Protein AF-A0A7C3S3Y9-F1 (afdb_monomer)

Sequence (209 aa):
MGWFSIEFVGDGRPSSAKLFFPAATGMKYFGMALQKYRSINGPAYDLLPVQPMEWAEIWRRTPKTVVDHLKPLIPGEELPFIMLRCSEQWILRKRQRKGVPAYLSTNGVLVSTNFGLIHATEEPFTKPETFNFGINACCIAFDGLKSAQLLEKSMYGKTLRFLRLKIARGDVAIDFDIPFDPSSQTDAENLVHFLARGGCLHDFSKHII

Structure (mmCIF, N/CA/C/O backbone):
data_AF-A0A7C3S3Y9-F1
#
_entry.id   AF-A0A7C3S3Y9-F1
#
loop_
_atom_site.group_PDB
_atom_site.id
_atom_site.type_symbol
_atom_site.label_atom_id
_atom_site.label_alt_id
_atom_site.label_comp_id
_atom_site.label_asym_id
_atom_site.label_entity_id
_atom_site.label_seq_id
_atom_site.pdbx_PDB_ins_code
_atom_site.Cartn_x
_atom_site.Cartn_y
_atom_site.Cartn_z
_atom_site.occupancy
_atom_site.B_iso_or_equiv
_atom_site.auth_seq_id
_atom_site.auth_comp_id
_atom_site.auth_asym_id
_atom_site.auth_atom_id
_atom_site.pdbx_PDB_model_num
ATOM 1 N N . MET A 1 1 ? 10.524 -16.986 15.863 1.00 58.75 1 MET A N 1
ATOM 2 C CA . MET A 1 1 ? 10.356 -17.689 14.572 1.00 58.75 1 MET A CA 1
ATOM 3 C C . MET A 1 1 ? 9.513 -16.779 13.694 1.00 58.75 1 MET A C 1
ATOM 5 O O . MET A 1 1 ? 8.557 -16.227 14.220 1.00 58.75 1 MET A O 1
ATOM 9 N N . GLY A 1 2 ? 9.918 -16.529 12.452 1.00 62.88 2 GLY A N 1
ATOM 10 C CA . GLY A 1 2 ? 9.169 -15.716 11.492 1.00 62.88 2 GLY A CA 1
ATOM 11 C C . GLY A 1 2 ? 8.616 -16.590 10.371 1.00 62.88 2 GLY A C 1
ATOM 12 O O . GLY A 1 2 ? 9.072 -17.720 10.180 1.00 62.88 2 GLY A O 1
ATOM 13 N N . TRP A 1 3 ? 7.630 -16.081 9.648 1.00 63.03 3 TRP A N 1
ATOM 14 C CA . TRP A 1 3 ? 7.127 -16.708 8.434 1.00 63.03 3 TRP A CA 1
ATOM 15 C C . TRP A 1 3 ? 6.789 -15.623 7.415 1.00 63.03 3 TRP A C 1
ATOM 17 O O . TRP A 1 3 ? 6.479 -14.496 7.790 1.00 63.03 3 TRP A O 1
ATOM 27 N N . PHE A 1 4 ? 6.878 -15.953 6.131 1.00 65.56 4 PHE A N 1
ATOM 28 C CA . PHE A 1 4 ? 6.373 -15.110 5.054 1.00 65.56 4 PHE A CA 1
ATOM 29 C C . PHE A 1 4 ? 5.588 -15.985 4.081 1.00 65.56 4 PHE A C 1
ATOM 31 O O . PHE A 1 4 ? 5.873 -17.176 3.926 1.00 65.56 4 PHE A O 1
ATOM 38 N N . SER A 1 5 ? 4.576 -15.398 3.452 1.00 66.00 5 SER A N 1
ATOM 39 C CA . SER A 1 5 ? 3.768 -16.038 2.418 1.00 66.00 5 SER A CA 1
ATOM 40 C C . SER A 1 5 ? 3.971 -15.275 1.121 1.00 66.00 5 SER A C 1
ATOM 42 O O . SER A 1 5 ? 3.770 -14.064 1.090 1.00 66.00 5 SER A O 1
ATOM 44 N N . ILE A 1 6 ? 4.389 -15.968 0.067 1.00 67.62 6 ILE A N 1
ATOM 45 C CA . ILE A 1 6 ? 4.401 -15.420 -1.288 1.00 67.62 6 ILE A CA 1
ATOM 46 C C . ILE A 1 6 ? 3.144 -15.926 -1.973 1.00 67.62 6 ILE A C 1
ATOM 48 O O . ILE A 1 6 ? 2.990 -17.132 -2.159 1.00 67.62 6 ILE A O 1
ATOM 52 N N . GLU A 1 7 ? 2.263 -15.010 -2.350 1.00 69.62 7 GLU A N 1
ATOM 53 C CA . GLU A 1 7 ? 1.091 -15.309 -3.168 1.00 69.62 7 GLU A CA 1
ATOM 54 C C . GLU A 1 7 ? 1.410 -15.007 -4.634 1.00 69.62 7 GLU A C 1
ATOM 56 O O . GLU A 1 7 ? 1.979 -13.966 -4.963 1.00 69.62 7 GLU A O 1
ATOM 61 N N . PHE A 1 8 ? 1.088 -15.942 -5.523 1.00 66.56 8 PHE A N 1
ATOM 62 C CA . PHE A 1 8 ? 1.345 -15.834 -6.957 1.00 66.56 8 PHE A CA 1
ATOM 63 C C . PHE A 1 8 ? 0.251 -16.548 -7.748 1.00 66.56 8 PHE A C 1
ATOM 65 O O . PHE A 1 8 ? -0.461 -17.395 -7.221 1.00 66.56 8 PHE A O 1
ATOM 72 N N . VAL A 1 9 ? 0.109 -16.217 -9.029 1.00 61.28 9 VAL A N 1
ATOM 73 C CA . VAL A 1 9 ? -0.792 -16.939 -9.936 1.00 61.28 9 VAL A CA 1
ATOM 74 C C . VAL A 1 9 ? 0.043 -17.937 -10.732 1.00 61.28 9 VAL A C 1
ATOM 76 O O . VAL A 1 9 ? 0.964 -17.527 -11.437 1.00 61.28 9 VAL A O 1
ATOM 79 N N . GLY A 1 10 ? -0.259 -19.228 -10.595 1.00 60.00 10 GLY A N 1
ATOM 80 C CA . GLY A 1 10 ? 0.328 -20.326 -11.370 1.00 60.00 10 GLY A CA 1
ATOM 81 C C . GLY A 1 10 ? -0.791 -21.144 -12.011 1.00 60.00 10 GLY A C 1
ATOM 82 O O . GLY A 1 10 ? -1.825 -21.348 -11.379 1.00 60.00 10 GLY A O 1
ATOM 83 N N . ASP A 1 11 ? -0.634 -21.541 -13.275 1.00 65.94 11 ASP A N 1
ATOM 84 C CA . ASP A 1 11 ? -1.642 -22.301 -14.038 1.00 65.94 11 ASP A CA 1
ATOM 85 C C . ASP A 1 11 ? -3.056 -21.680 -14.001 1.00 65.94 11 ASP A C 1
ATOM 87 O O . ASP A 1 11 ? -4.068 -22.368 -13.857 1.00 65.94 11 ASP A O 1
ATOM 91 N N . GLY A 1 12 ? -3.131 -20.344 -14.060 1.00 65.62 12 GLY A N 1
ATOM 92 C CA . GLY A 1 12 ? -4.396 -19.600 -14.019 1.00 65.62 12 GLY A CA 1
ATOM 93 C C . GLY A 1 12 ? -5.104 -19.605 -12.658 1.00 65.62 12 GLY A C 1
ATOM 94 O O . GLY A 1 12 ? -6.262 -19.201 -12.573 1.00 65.62 12 GLY A O 1
ATOM 95 N N . ARG A 1 13 ? -4.447 -20.051 -11.576 1.00 60.97 13 ARG A N 1
ATOM 96 C CA . ARG A 1 13 ? -5.031 -20.109 -10.226 1.00 60.97 13 ARG A CA 1
ATOM 97 C C . ARG A 1 13 ? -4.165 -19.389 -9.188 1.00 60.97 13 ARG A C 1
ATOM 99 O O . ARG A 1 13 ? -2.936 -19.490 -9.240 1.00 60.97 13 ARG A O 1
ATOM 106 N N . PRO A 1 14 ? -4.775 -18.696 -8.205 1.00 67.12 14 PRO A N 1
ATOM 107 C CA . PRO A 1 14 ? -4.048 -18.204 -7.042 1.00 67.12 14 PRO A CA 1
ATOM 108 C C . PRO A 1 14 ? -3.393 -19.370 -6.296 1.00 67.12 14 PRO A C 1
ATOM 110 O O . PRO A 1 14 ? -4.040 -20.366 -5.981 1.00 67.12 14 PRO A O 1
ATOM 113 N N . SER A 1 15 ? -2.109 -19.229 -6.012 1.00 70.00 15 SER A N 1
ATOM 114 C CA . SER A 1 15 ? -1.277 -20.167 -5.268 1.00 70.00 15 SER A CA 1
ATOM 115 C C . SER A 1 15 ? -0.497 -19.403 -4.203 1.00 70.00 15 SER A C 1
ATOM 117 O O . SER A 1 15 ? -0.255 -18.203 -4.330 1.00 70.00 15 SER A O 1
ATOM 119 N N . SER A 1 16 ? 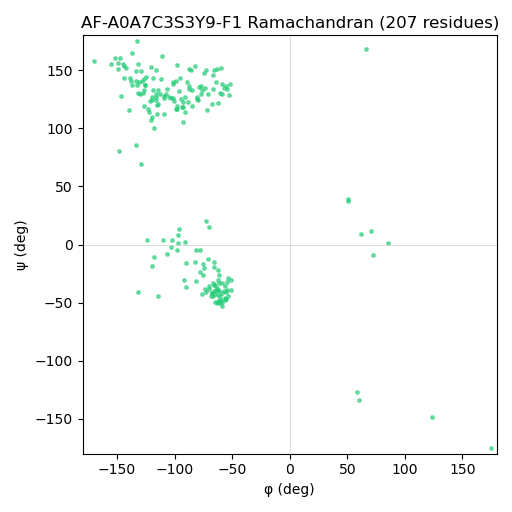-0.101 -20.089 -3.132 1.00 74.06 16 SER A N 1
ATOM 120 C CA . SER A 1 16 ? 0.737 -19.487 -2.095 1.00 74.06 16 SER A CA 1
ATOM 121 C C . SER A 1 16 ? 1.831 -20.445 -1.645 1.00 74.06 16 SER A C 1
ATOM 123 O O . SER A 1 16 ? 1.603 -21.646 -1.509 1.00 74.06 16 SER A O 1
ATOM 125 N N . ALA A 1 17 ? 3.022 -19.904 -1.404 1.00 70.31 17 ALA A N 1
ATOM 126 C CA . ALA A 1 17 ? 4.125 -20.608 -0.770 1.00 70.31 17 ALA A CA 1
ATOM 127 C C . ALA A 1 17 ? 4.426 -19.940 0.573 1.00 70.31 17 ALA A C 1
ATOM 129 O O . ALA A 1 17 ? 4.767 -18.758 0.623 1.00 70.31 17 ALA A O 1
ATOM 130 N N . LYS A 1 18 ? 4.303 -20.704 1.662 1.00 75.44 18 LYS A N 1
ATOM 131 C CA . LYS A 1 18 ? 4.626 -20.247 3.018 1.00 75.44 18 LYS A CA 1
ATOM 132 C C . LYS A 1 18 ? 5.982 -20.790 3.434 1.00 75.44 18 LYS A C 1
ATOM 134 O O . LYS A 1 18 ? 6.203 -21.998 3.397 1.00 75.44 18 LYS A O 1
ATOM 139 N N . LEU A 1 19 ? 6.873 -19.900 3.851 1.00 67.88 19 LEU A N 1
ATOM 140 C CA . LEU A 1 19 ? 8.224 -20.236 4.285 1.00 67.88 19 LEU A CA 1
ATOM 141 C C . LEU A 1 19 ? 8.418 -19.798 5.737 1.00 67.88 19 LEU A C 1
ATOM 143 O O . LEU A 1 19 ? 8.176 -18.644 6.084 1.00 67.88 19 LEU A O 1
ATOM 147 N N . PHE A 1 20 ? 8.856 -20.733 6.582 1.00 75.25 20 PHE A N 1
ATOM 148 C CA . PHE A 1 20 ? 9.179 -20.503 7.993 1.00 75.25 20 PHE A CA 1
ATOM 149 C C . PHE A 1 20 ? 10.689 -20.337 8.164 1.00 75.25 20 PHE A C 1
ATOM 151 O O . PHE A 1 20 ? 11.469 -21.053 7.538 1.00 75.25 20 PHE A O 1
ATOM 158 N N . PHE A 1 21 ? 11.117 -19.412 9.023 1.00 67.94 21 PHE A N 1
ATOM 159 C CA . PHE A 1 21 ? 12.535 -19.092 9.193 1.00 67.94 21 PHE A CA 1
ATOM 160 C C . PHE A 1 21 ? 12.885 -18.566 10.596 1.00 67.94 21 PHE A C 1
ATOM 162 O O . PHE A 1 21 ? 12.028 -18.054 11.330 1.00 67.94 21 PHE A O 1
ATOM 169 N N . PRO A 1 22 ? 14.170 -18.622 10.995 1.00 72.75 22 PRO A N 1
ATOM 170 C CA . PRO A 1 22 ? 14.673 -17.854 12.131 1.00 72.75 22 PRO A CA 1
ATOM 171 C C . PRO A 1 22 ? 14.526 -16.351 11.852 1.00 72.75 22 PRO A C 1
ATOM 173 O O . PRO A 1 22 ? 15.060 -15.847 10.866 1.00 72.75 22 PRO A O 1
ATOM 176 N N . ALA A 1 23 ? 13.794 -15.633 12.711 1.00 65.38 23 ALA A N 1
ATOM 177 C CA . ALA A 1 23 ? 13.266 -14.289 12.427 1.00 65.38 23 ALA A CA 1
ATOM 178 C C . ALA A 1 23 ? 14.315 -13.281 11.910 1.00 65.38 23 ALA A C 1
ATOM 180 O O . ALA A 1 23 ? 14.027 -12.524 10.988 1.00 65.38 23 ALA A O 1
ATOM 181 N N . ALA A 1 24 ? 15.540 -13.315 12.447 1.00 65.19 24 ALA A N 1
ATOM 182 C CA . ALA A 1 24 ? 16.610 -12.391 12.072 1.00 65.19 24 ALA A CA 1
ATOM 183 C C . ALA A 1 24 ? 17.172 -12.622 10.655 1.00 65.19 24 ALA A C 1
ATOM 185 O O . ALA A 1 24 ? 17.529 -11.666 9.972 1.00 65.19 24 ALA A O 1
ATOM 186 N N . THR A 1 25 ? 17.264 -13.872 10.190 1.00 67.38 25 THR A N 1
ATOM 187 C CA . THR A 1 25 ? 17.874 -14.187 8.887 1.00 67.38 25 THR A CA 1
ATOM 188 C C . THR A 1 25 ? 16.861 -14.180 7.754 1.00 67.38 25 THR A C 1
ATOM 190 O O . THR A 1 25 ? 17.186 -13.732 6.655 1.00 67.38 25 THR A O 1
ATOM 193 N N . GLY A 1 26 ? 15.627 -14.629 7.986 1.00 69.38 26 GLY A N 1
ATOM 194 C CA . GLY A 1 26 ? 14.673 -14.740 6.883 1.00 69.38 26 GLY A CA 1
ATOM 195 C C . GLY A 1 26 ? 14.093 -13.413 6.405 1.00 69.38 26 GLY A C 1
ATOM 196 O O . GLY A 1 26 ? 13.826 -13.308 5.214 1.00 69.38 26 GLY A O 1
ATOM 197 N N . MET A 1 27 ? 14.018 -12.368 7.242 1.00 70.94 27 MET A N 1
ATOM 198 C CA . MET A 1 27 ? 13.654 -11.025 6.756 1.00 70.94 27 MET A CA 1
ATOM 199 C C . MET A 1 27 ? 14.683 -10.469 5.768 1.00 70.94 27 MET A C 1
ATOM 201 O O . MET A 1 27 ? 14.312 -9.859 4.769 1.00 70.94 27 MET A O 1
ATOM 205 N N . LYS A 1 28 ? 15.977 -10.736 5.996 1.00 76.38 28 LYS A N 1
ATOM 206 C CA . LYS A 1 28 ? 17.044 -10.353 5.064 1.00 76.38 28 LYS A CA 1
ATOM 207 C C . LYS A 1 28 ? 16.888 -11.067 3.720 1.00 76.38 28 LYS A C 1
ATOM 209 O O . LYS A 1 28 ? 16.900 -10.413 2.683 1.00 76.38 28 LYS A O 1
ATOM 214 N N . TYR A 1 29 ? 16.727 -12.392 3.728 1.00 75.06 29 TYR A N 1
ATOM 215 C CA . TYR A 1 29 ? 16.569 -13.164 2.489 1.00 75.06 29 TYR A CA 1
ATOM 216 C C . TYR A 1 29 ? 15.268 -12.839 1.754 1.00 75.06 29 TYR A C 1
ATOM 218 O O . TYR A 1 29 ? 15.262 -12.791 0.528 1.00 75.06 29 TYR A O 1
ATOM 226 N N . PHE A 1 30 ? 14.191 -12.564 2.490 1.00 75.81 30 PHE A N 1
ATOM 227 C CA . PHE A 1 30 ? 12.938 -12.088 1.920 1.00 75.81 30 PHE A CA 1
ATOM 228 C C . PHE A 1 30 ? 13.117 -10.737 1.223 1.00 75.81 30 PHE A C 1
ATOM 230 O O . PHE A 1 30 ? 12.749 -10.606 0.059 1.00 75.81 30 PHE A O 1
ATOM 237 N N . GLY A 1 31 ? 13.755 -9.771 1.895 1.00 79.56 31 GLY A N 1
ATOM 238 C CA . GLY A 1 31 ? 14.097 -8.480 1.296 1.00 79.56 31 GLY A CA 1
ATOM 239 C C . GLY A 1 31 ? 14.913 -8.647 0.017 1.00 79.56 31 GLY A C 1
ATOM 240 O O . GLY A 1 31 ? 14.535 -8.112 -1.018 1.00 79.56 31 GLY A O 1
ATOM 241 N N . MET A 1 32 ? 15.949 -9.493 0.037 1.00 80.75 32 MET A N 1
ATOM 242 C CA . MET A 1 32 ? 16.751 -9.802 -1.154 1.00 80.75 32 MET A CA 1
ATOM 243 C C . MET A 1 32 ? 15.923 -10.426 -2.289 1.00 80.75 32 MET A C 1
ATOM 245 O O . MET A 1 32 ? 16.082 -10.041 -3.446 1.00 80.75 32 MET A O 1
ATOM 249 N N . ALA A 1 33 ? 15.044 -11.385 -1.984 1.00 77.81 33 ALA A N 1
ATOM 250 C CA . ALA A 1 33 ? 14.195 -12.034 -2.981 1.00 77.81 33 ALA A CA 1
ATOM 251 C C . ALA A 1 33 ? 13.204 -11.043 -3.607 1.00 77.81 33 ALA A C 1
ATOM 253 O O . ALA A 1 33 ? 13.038 -11.022 -4.826 1.00 77.81 33 ALA A O 1
ATOM 254 N N . LEU A 1 34 ? 12.594 -10.183 -2.791 1.00 78.31 34 LEU A N 1
ATOM 255 C CA . LEU A 1 34 ? 11.672 -9.159 -3.261 1.00 78.31 34 LEU A CA 1
ATOM 256 C C . LEU A 1 34 ? 12.393 -8.075 -4.069 1.00 78.31 34 LEU A C 1
ATOM 258 O O . LEU A 1 34 ? 11.937 -7.739 -5.155 1.00 78.31 34 LEU A O 1
ATOM 262 N N . GLN A 1 35 ? 13.549 -7.590 -3.611 1.00 82.31 35 GLN A N 1
ATOM 263 C CA . GLN A 1 35 ? 14.403 -6.673 -4.374 1.00 82.31 35 GLN A CA 1
ATOM 264 C C . GLN A 1 35 ? 14.808 -7.278 -5.724 1.00 82.31 35 GLN A C 1
ATOM 266 O O . GLN A 1 35 ? 14.806 -6.595 -6.750 1.00 82.31 35 GLN A O 1
ATOM 271 N N . LYS A 1 36 ? 15.118 -8.581 -5.758 1.00 80.81 36 LYS A N 1
ATOM 272 C CA . LYS A 1 36 ? 15.424 -9.289 -7.004 1.00 80.81 36 LYS A CA 1
ATOM 273 C C . LYS A 1 36 ? 14.200 -9.388 -7.914 1.00 80.81 36 LYS A C 1
ATOM 275 O O . LYS A 1 36 ? 14.317 -9.110 -9.101 1.00 80.81 36 LYS A O 1
ATOM 280 N N . TYR A 1 37 ? 13.030 -9.726 -7.374 1.00 78.06 37 TYR A N 1
ATOM 281 C CA . TYR A 1 37 ? 11.779 -9.739 -8.133 1.00 78.06 37 TYR A CA 1
ATOM 282 C C . TYR A 1 37 ? 11.474 -8.357 -8.723 1.00 78.06 37 TYR A C 1
ATOM 284 O O . TYR A 1 37 ? 11.227 -8.238 -9.920 1.00 78.06 37 TYR A O 1
ATOM 292 N N . ARG A 1 38 ? 11.547 -7.302 -7.908 1.00 78.12 38 ARG A N 1
ATOM 293 C CA . ARG A 1 38 ? 11.290 -5.922 -8.337 1.00 78.12 38 ARG A CA 1
ATOM 294 C C . ARG A 1 38 ? 12.287 -5.466 -9.400 1.00 78.12 38 ARG A C 1
ATOM 296 O O . ARG A 1 38 ? 11.865 -4.924 -10.409 1.00 78.12 38 ARG A O 1
ATOM 303 N N . SER A 1 39 ? 13.578 -5.763 -9.239 1.00 78.19 39 SER A N 1
ATOM 304 C CA . SER A 1 39 ? 14.589 -5.406 -10.247 1.00 78.19 39 SER A CA 1
ATOM 305 C C . SER A 1 39 ? 14.424 -6.151 -11.575 1.00 78.19 39 SER A C 1
ATOM 307 O O . SER A 1 39 ? 14.675 -5.558 -12.616 1.00 78.19 39 SER A O 1
ATOM 309 N N . ILE A 1 40 ? 13.953 -7.407 -11.570 1.00 76.94 40 ILE A N 1
ATOM 310 C CA . ILE A 1 40 ? 13.641 -8.153 -12.806 1.00 76.94 40 ILE A CA 1
ATOM 311 C C . ILE A 1 40 ? 12.443 -7.548 -13.540 1.00 76.94 40 ILE A C 1
ATOM 313 O O . ILE A 1 40 ? 12.467 -7.452 -14.762 1.00 76.94 40 ILE A O 1
ATOM 317 N N . ASN A 1 41 ? 11.403 -7.148 -12.806 1.00 70.19 41 ASN A N 1
ATOM 318 C CA . ASN A 1 41 ? 10.229 -6.507 -13.404 1.00 70.19 41 ASN A CA 1
ATOM 319 C C . ASN A 1 41 ? 10.479 -5.024 -13.745 1.00 70.19 41 ASN A C 1
ATOM 321 O O . ASN A 1 41 ? 9.636 -4.408 -14.387 1.00 70.19 41 ASN A O 1
ATOM 325 N N . GLY A 1 42 ? 11.661 -4.509 -13.375 1.00 62.12 42 GLY A N 1
ATOM 326 C CA . GLY A 1 42 ? 12.243 -3.248 -13.817 1.00 62.12 42 GLY A CA 1
ATOM 327 C C . GLY A 1 42 ? 11.488 -1.993 -13.373 1.00 62.12 42 GLY A C 1
ATOM 328 O O . GLY A 1 42 ? 10.354 -2.060 -12.892 1.00 62.12 42 GLY A O 1
ATOM 329 N N . PRO A 1 43 ? 12.105 -0.812 -13.536 1.00 66.44 43 PRO A N 1
ATOM 330 C CA . PRO A 1 43 ? 11.342 0.419 -13.562 1.00 66.44 43 PRO A CA 1
ATOM 331 C C . PRO A 1 43 ? 10.478 0.413 -14.830 1.00 66.44 43 PRO A C 1
ATOM 333 O O . PRO A 1 43 ? 10.994 0.307 -15.940 1.00 66.44 43 PRO A O 1
ATOM 336 N N . ALA A 1 44 ? 9.156 0.495 -14.678 1.00 60.25 44 ALA A N 1
ATOM 337 C CA . ALA A 1 44 ? 8.256 0.524 -15.835 1.00 60.25 44 ALA A CA 1
ATOM 338 C C . ALA A 1 44 ? 8.139 1.932 -16.445 1.00 60.25 44 ALA A C 1
ATOM 340 O O . ALA A 1 44 ? 7.643 2.083 -17.559 1.00 60.25 44 ALA A O 1
ATOM 341 N N . TYR A 1 45 ? 8.582 2.963 -15.715 1.00 58.97 45 TYR A N 1
ATOM 342 C CA . TYR A 1 45 ? 8.411 4.358 -16.104 1.00 58.97 45 TYR A CA 1
ATOM 343 C C . TYR A 1 45 ? 9.593 5.214 -15.660 1.00 58.97 45 TYR A C 1
ATOM 345 O O . TYR A 1 45 ? 9.907 5.273 -14.472 1.00 58.97 45 TYR A O 1
ATOM 353 N N . ASP A 1 46 ? 10.167 5.955 -16.606 1.00 53.19 46 ASP A N 1
ATOM 354 C CA . ASP A 1 46 ? 11.174 6.977 -16.308 1.00 53.19 46 ASP A CA 1
ATOM 355 C C . ASP A 1 46 ? 10.563 8.240 -15.686 1.00 53.19 46 ASP A C 1
ATOM 357 O O . ASP A 1 46 ? 11.268 9.034 -15.070 1.00 53.19 46 ASP A O 1
ATOM 361 N N . LEU A 1 47 ? 9.258 8.475 -15.851 1.00 54.44 47 LEU A N 1
ATOM 362 C CA . LEU A 1 47 ? 8.665 9.784 -15.582 1.00 54.44 47 LEU A CA 1
ATOM 363 C C . LEU A 1 47 ? 7.223 9.648 -15.087 1.00 54.44 47 LEU A C 1
ATOM 365 O O . LEU A 1 47 ? 6.256 9.866 -15.819 1.00 54.44 47 LEU A O 1
ATOM 369 N N . LEU A 1 48 ? 7.069 9.337 -13.800 1.00 62.56 48 LEU A N 1
ATOM 370 C CA . LEU A 1 48 ? 5.912 9.856 -13.072 1.00 62.56 48 LEU A CA 1
ATOM 371 C C . LEU A 1 48 ? 5.924 11.393 -13.249 1.00 62.56 48 LEU A C 1
ATOM 373 O O . LEU A 1 48 ? 6.986 11.999 -13.117 1.00 62.56 48 LEU A O 1
ATOM 377 N N . PRO A 1 49 ? 4.797 12.056 -13.573 1.00 64.94 49 PRO A N 1
ATOM 378 C CA . PRO A 1 49 ? 4.748 13.493 -13.887 1.00 64.94 49 PRO A CA 1
ATOM 379 C C . PRO A 1 49 ? 4.930 14.388 -12.646 1.00 64.94 49 PRO A C 1
ATOM 381 O O . PRO A 1 49 ? 4.521 15.546 -12.631 1.00 64.94 49 PRO A O 1
ATOM 384 N N . VAL A 1 50 ? 5.508 13.832 -11.586 1.00 72.19 50 VAL A N 1
ATOM 385 C CA . VAL A 1 50 ? 5.741 14.440 -10.284 1.00 72.19 50 VAL A CA 1
ATOM 386 C C . VAL A 1 50 ? 7.234 14.310 -10.010 1.00 72.19 50 VAL A C 1
ATOM 388 O O . VAL A 1 50 ? 7.850 13.319 -10.395 1.00 72.19 50 VAL A O 1
ATOM 391 N N . GLN A 1 51 ? 7.837 15.308 -9.370 1.00 83.44 51 GLN A N 1
ATOM 392 C CA . GLN A 1 51 ? 9.228 15.167 -8.953 1.00 83.44 51 GLN A CA 1
ATOM 393 C C . GLN A 1 51 ? 9.353 14.038 -7.920 1.00 83.44 51 GLN A C 1
ATOM 395 O O . GLN A 1 51 ? 8.481 13.926 -7.051 1.00 83.44 51 GLN A O 1
ATOM 400 N N . PRO A 1 52 ? 10.413 13.214 -7.994 1.00 88.19 52 PRO A N 1
ATOM 401 C CA . PRO A 1 52 ? 10.697 12.239 -6.958 1.00 88.19 52 PRO A CA 1
ATOM 402 C C . PRO A 1 52 ? 10.724 12.893 -5.576 1.00 88.19 52 PRO A C 1
ATOM 404 O O . PRO A 1 52 ? 11.273 13.979 -5.384 1.00 88.19 52 PRO A O 1
ATOM 407 N N . MET A 1 53 ? 10.131 12.210 -4.609 1.00 90.81 53 MET A N 1
ATOM 408 C CA . MET A 1 53 ? 10.276 12.514 -3.198 1.00 90.81 53 MET A CA 1
ATOM 409 C C . MET A 1 53 ? 11.574 11.900 -2.674 1.00 90.81 53 MET A C 1
ATOM 411 O O . MET A 1 53 ? 12.035 10.860 -3.139 1.00 90.81 53 MET A O 1
ATOM 415 N N . GLU A 1 54 ? 12.124 12.491 -1.622 1.00 92.00 54 GLU A N 1
ATOM 416 C CA . GLU A 1 54 ? 13.198 11.855 -0.868 1.00 92.00 54 GLU A CA 1
ATOM 417 C C . GLU A 1 54 ? 12.627 10.752 0.029 1.00 92.00 54 GLU A C 1
ATOM 419 O O . GLU A 1 54 ? 11.684 10.981 0.794 1.00 92.00 54 GLU A O 1
ATOM 424 N N . TRP A 1 55 ? 13.242 9.566 0.028 1.00 92.94 55 TRP A N 1
ATOM 425 C CA . TRP A 1 55 ? 12.850 8.478 0.936 1.00 92.94 55 TRP A CA 1
ATOM 426 C C . TRP A 1 55 ? 12.861 8.907 2.406 1.00 92.94 55 TRP A C 1
ATOM 428 O O . TRP A 1 55 ? 12.025 8.454 3.184 1.00 92.94 55 TRP A O 1
ATOM 438 N N . ALA A 1 56 ? 13.763 9.815 2.792 1.00 92.62 56 ALA A N 1
ATOM 439 C CA . ALA A 1 56 ? 13.806 10.378 4.141 1.00 92.62 56 ALA A CA 1
ATOM 440 C C . ALA A 1 56 ? 12.472 11.028 4.555 1.00 92.62 56 ALA A C 1
ATOM 442 O O . ALA A 1 56 ? 12.059 10.900 5.710 1.00 92.62 56 ALA A O 1
ATOM 443 N N . GLU A 1 57 ? 11.770 11.668 3.618 1.00 92.31 57 GLU A N 1
ATOM 444 C CA . GLU A 1 57 ? 10.471 12.286 3.878 1.00 92.31 57 GLU A CA 1
ATOM 445 C C . GLU A 1 57 ? 9.364 11.238 4.038 1.00 92.31 57 GLU A C 1
ATOM 447 O O . GLU A 1 57 ? 8.526 11.357 4.936 1.00 92.31 57 GLU A O 1
ATOM 452 N N . ILE A 1 58 ? 9.405 10.169 3.236 1.00 92.69 58 ILE A N 1
ATOM 453 C CA . ILE A 1 58 ? 8.512 9.014 3.395 1.00 92.69 58 ILE A CA 1
ATOM 454 C C . ILE A 1 58 ? 8.711 8.390 4.781 1.00 92.69 58 ILE A C 1
ATOM 456 O O . ILE A 1 58 ? 7.744 8.178 5.514 1.00 92.69 58 ILE A O 1
ATOM 460 N N . TRP A 1 59 ? 9.963 8.166 5.191 1.00 93.62 59 TRP A N 1
ATOM 461 C CA . TRP A 1 59 ? 10.311 7.598 6.497 1.00 93.62 59 TRP A CA 1
ATOM 462 C C . TRP A 1 59 ? 9.854 8.450 7.664 1.00 93.62 59 TRP A C 1
ATOM 464 O O . TRP A 1 59 ? 9.325 7.913 8.632 1.00 93.62 59 TRP A O 1
ATOM 474 N N . ARG A 1 60 ? 9.973 9.773 7.560 1.00 92.75 60 ARG A N 1
ATOM 475 C CA . ARG A 1 60 ? 9.504 10.694 8.599 1.00 92.75 60 ARG A CA 1
ATOM 476 C C . ARG A 1 60 ? 7.991 10.612 8.823 1.00 92.75 60 ARG A C 1
ATOM 478 O O . ARG A 1 60 ? 7.523 10.856 9.932 1.00 92.75 60 ARG A O 1
ATOM 485 N N . ARG A 1 61 ? 7.228 10.293 7.775 1.00 90.25 61 ARG A N 1
ATOM 486 C CA . ARG A 1 61 ? 5.757 10.227 7.798 1.00 90.25 61 ARG A CA 1
ATOM 487 C C . ARG A 1 61 ? 5.201 8.815 7.989 1.00 90.25 61 ARG A C 1
ATOM 489 O O . ARG A 1 61 ? 3.986 8.666 8.112 1.00 90.25 61 ARG A O 1
ATOM 496 N N . THR A 1 62 ? 6.064 7.804 8.011 1.00 90.38 62 THR A N 1
ATOM 497 C CA . THR A 1 62 ? 5.697 6.391 8.143 1.00 90.38 62 THR A CA 1
ATOM 498 C C . THR A 1 62 ? 5.942 5.925 9.583 1.00 90.38 62 THR A C 1
ATOM 500 O O . THR A 1 62 ? 6.971 6.279 10.164 1.00 90.38 62 THR A O 1
ATOM 503 N N . PRO A 1 63 ? 5.046 5.127 10.192 1.00 86.88 63 PRO A N 1
ATOM 504 C CA . PRO A 1 63 ? 5.284 4.556 11.517 1.00 86.88 63 PRO A CA 1
ATOM 505 C C . PRO A 1 63 ? 6.601 3.775 11.561 1.00 86.88 63 PRO A C 1
ATOM 507 O O . PRO A 1 63 ? 6.894 3.007 10.647 1.00 86.88 63 PRO A O 1
ATOM 510 N N . LYS A 1 64 ? 7.399 3.943 12.623 1.00 86.69 64 LYS A N 1
ATOM 511 C CA . LYS A 1 64 ? 8.743 3.340 12.721 1.00 86.69 64 LYS A CA 1
ATOM 512 C C . LYS A 1 64 ? 8.730 1.817 12.531 1.00 86.69 64 LYS A C 1
ATOM 514 O O . LYS A 1 64 ? 9.569 1.281 11.817 1.00 86.69 64 LYS A O 1
ATOM 519 N N . THR A 1 65 ? 7.738 1.152 13.115 1.00 82.31 65 THR A N 1
ATOM 520 C CA . THR A 1 65 ? 7.453 -0.283 12.956 1.00 82.31 65 THR A CA 1
ATOM 521 C C . THR A 1 65 ? 7.321 -0.685 11.487 1.00 82.31 65 THR A C 1
ATOM 523 O O . THR A 1 65 ? 7.910 -1.675 11.062 1.00 82.31 65 THR A O 1
ATOM 526 N N . VAL A 1 66 ? 6.611 0.115 10.691 1.00 86.69 66 VAL A N 1
ATOM 527 C CA . VAL A 1 66 ? 6.439 -0.085 9.247 1.00 86.69 66 VAL A CA 1
ATOM 528 C C . VAL A 1 66 ? 7.731 0.240 8.483 1.00 86.69 66 VAL A C 1
ATOM 530 O O . VAL A 1 66 ? 8.112 -0.518 7.592 1.00 86.69 66 VAL A O 1
ATOM 533 N N . VAL A 1 67 ? 8.450 1.311 8.848 1.00 89.06 67 VAL A N 1
ATOM 534 C CA . VAL A 1 67 ? 9.734 1.693 8.219 1.00 89.06 67 VAL A CA 1
ATOM 535 C C . VAL A 1 67 ? 10.755 0.562 8.294 1.00 89.06 67 VAL A C 1
ATOM 537 O O . VAL A 1 67 ? 11.363 0.221 7.278 1.00 89.06 67 VAL A O 1
ATOM 540 N N . ASP A 1 68 ? 10.924 -0.036 9.474 1.00 84.38 68 ASP A N 1
ATOM 541 C CA . ASP A 1 68 ? 11.917 -1.090 9.706 1.00 84.38 68 ASP A CA 1
ATOM 542 C C . ASP A 1 68 ? 11.667 -2.328 8.821 1.00 84.38 68 ASP A C 1
ATOM 544 O O . ASP A 1 68 ? 12.611 -3.029 8.450 1.00 84.38 68 ASP A O 1
ATOM 548 N N . HIS A 1 69 ? 10.413 -2.557 8.416 1.00 79.19 69 HIS A N 1
ATOM 549 C CA . HIS A 1 69 ? 10.019 -3.648 7.522 1.00 79.19 69 HIS A CA 1
ATOM 550 C C . HIS A 1 69 ? 10.024 -3.260 6.043 1.00 79.19 69 HIS A C 1
ATOM 552 O O . HIS A 1 69 ? 10.286 -4.121 5.210 1.00 79.19 69 HIS A O 1
ATOM 558 N N . LEU A 1 70 ? 9.752 -1.996 5.705 1.00 83.12 70 LEU A N 1
ATOM 559 C CA . LEU A 1 70 ? 9.759 -1.499 4.327 1.00 83.12 70 LEU A CA 1
ATOM 560 C C . LEU A 1 70 ? 11.167 -1.291 3.778 1.00 83.12 70 LEU A C 1
ATOM 562 O O . LEU A 1 70 ? 11.446 -1.633 2.632 1.00 83.12 70 LEU A O 1
ATOM 566 N N . LYS A 1 71 ? 12.065 -0.722 4.586 1.00 87.19 71 LYS A N 1
ATOM 567 C CA . LYS A 1 71 ? 13.408 -0.325 4.148 1.00 87.19 71 LYS A CA 1
ATOM 568 C C . LYS A 1 71 ? 14.211 -1.468 3.496 1.00 87.19 71 LYS A C 1
ATOM 570 O O . LYS A 1 71 ? 14.858 -1.208 2.486 1.00 87.19 71 LYS A O 1
ATOM 575 N N . PRO A 1 72 ? 14.157 -2.726 3.984 1.00 82.69 72 PRO A N 1
ATOM 576 C CA . PRO A 1 72 ? 14.838 -3.857 3.344 1.00 82.69 72 PRO A CA 1
ATOM 577 C C . PRO A 1 72 ? 14.231 -4.313 2.008 1.00 82.69 72 PRO A C 1
ATOM 579 O O . PRO A 1 72 ? 14.841 -5.130 1.325 1.00 82.69 72 PRO A O 1
ATOM 582 N N . LEU A 1 73 ? 13.025 -3.857 1.655 1.00 80.50 73 LEU A N 1
ATOM 583 C CA . LEU A 1 73 ? 12.288 -4.293 0.460 1.00 80.50 73 LEU A CA 1
ATOM 584 C C . LEU A 1 73 ? 12.599 -3.438 -0.775 1.00 80.50 73 LEU A C 1
ATOM 586 O O . LEU A 1 73 ? 12.290 -3.837 -1.896 1.00 80.50 73 LEU A O 1
ATOM 590 N N . ILE A 1 74 ? 13.200 -2.268 -0.560 1.00 85.19 74 ILE A N 1
ATOM 591 C CA . ILE A 1 74 ? 13.403 -1.237 -1.576 1.00 85.19 74 ILE A CA 1
ATOM 592 C C . ILE A 1 74 ? 14.780 -1.435 -2.231 1.00 85.19 74 ILE A C 1
ATOM 594 O O . ILE A 1 74 ? 15.787 -1.466 -1.517 1.00 85.19 74 ILE A O 1
ATOM 598 N N . PRO A 1 75 ? 14.861 -1.611 -3.561 1.00 80.75 75 PRO A N 1
ATOM 599 C CA . PRO A 1 75 ? 16.104 -1.555 -4.323 1.00 80.75 75 PRO A CA 1
ATOM 600 C C . PRO A 1 75 ? 16.743 -0.160 -4.253 1.00 80.75 75 PRO A C 1
ATOM 602 O O . PRO A 1 75 ? 16.047 0.844 -4.153 1.00 80.75 75 PRO A O 1
ATOM 605 N N . GLY A 1 76 ? 18.071 -0.079 -4.363 1.00 80.31 76 GLY A N 1
ATOM 606 C CA . GLY A 1 76 ? 18.800 1.194 -4.227 1.00 80.31 76 GLY A CA 1
ATOM 607 C C . GLY A 1 76 ? 18.453 2.269 -5.268 1.00 80.31 76 GLY A C 1
ATOM 608 O O . GLY A 1 76 ? 18.652 3.447 -4.999 1.00 80.31 76 GLY A O 1
ATOM 609 N N . GLU A 1 77 ? 17.918 1.875 -6.424 1.00 83.75 77 GLU A N 1
ATOM 610 C CA . GLU A 1 77 ? 17.553 2.765 -7.540 1.00 83.75 77 GLU A CA 1
ATOM 611 C C . GLU A 1 77 ? 16.059 3.141 -7.550 1.00 83.75 77 GLU A C 1
ATOM 613 O O . GLU A 1 77 ? 15.580 3.828 -8.454 1.00 83.75 77 GLU A O 1
ATOM 618 N N . GLU A 1 78 ? 15.287 2.661 -6.572 1.00 87.69 78 GLU A N 1
ATOM 619 C CA . GLU A 1 78 ? 13.853 2.919 -6.505 1.00 87.69 78 GLU A CA 1
ATOM 620 C C . GLU A 1 78 ? 13.581 4.320 -5.940 1.00 87.69 78 GLU A C 1
ATOM 622 O O . GLU A 1 78 ? 14.020 4.667 -4.843 1.00 87.69 78 GLU A O 1
ATOM 627 N N . LEU A 1 79 ? 12.834 5.123 -6.695 1.00 90.12 79 LEU A N 1
ATOM 628 C CA . LEU A 1 79 ? 12.484 6.507 -6.399 1.00 90.12 79 LEU A CA 1
ATOM 629 C C . LEU A 1 79 ? 10.993 6.599 -6.046 1.00 90.12 79 LEU A C 1
ATOM 631 O O . LEU A 1 79 ? 10.164 6.131 -6.832 1.00 90.12 79 LEU A O 1
ATOM 635 N N . PRO A 1 80 ? 10.617 7.182 -4.894 1.00 92.38 80 PRO A N 1
ATOM 636 C CA . PRO A 1 80 ? 9.224 7.382 -4.522 1.00 92.38 80 PRO A CA 1
ATOM 637 C C . PRO A 1 80 ? 8.688 8.683 -5.124 1.00 92.38 80 PRO A C 1
ATOM 639 O O . PRO A 1 80 ? 9.427 9.643 -5.294 1.00 92.38 80 PRO A O 1
ATOM 642 N N . PHE A 1 81 ? 7.392 8.742 -5.422 1.00 91.25 81 PHE A N 1
ATOM 643 C CA . PHE A 1 81 ? 6.771 9.905 -6.074 1.00 91.25 81 PHE A CA 1
ATOM 644 C C . PHE A 1 81 ? 5.493 10.371 -5.390 1.00 91.25 81 PHE A C 1
ATOM 646 O O . PHE A 1 81 ? 5.252 11.568 -5.283 1.00 91.25 81 PHE A O 1
ATOM 653 N N . ILE A 1 82 ? 4.654 9.430 -4.955 1.00 92.88 82 ILE A N 1
ATOM 654 C CA . ILE A 1 82 ? 3.373 9.727 -4.309 1.00 92.88 82 ILE A CA 1
ATOM 655 C C . ILE A 1 82 ? 3.257 8.867 -3.059 1.00 92.88 82 ILE A C 1
ATOM 657 O O . ILE A 1 82 ? 3.564 7.675 -3.098 1.00 92.88 82 ILE A O 1
ATOM 661 N N . MET A 1 83 ? 2.784 9.462 -1.966 1.00 94.31 83 MET A N 1
ATOM 662 C CA . MET A 1 83 ? 2.565 8.785 -0.694 1.00 94.31 83 MET A CA 1
ATOM 663 C C . MET A 1 83 ? 1.133 9.006 -0.215 1.00 94.31 83 MET A C 1
ATOM 665 O O . MET A 1 83 ? 0.742 10.131 0.083 1.00 94.31 83 MET A O 1
ATOM 669 N N . LEU A 1 84 ? 0.372 7.925 -0.058 1.00 95.62 84 LEU A N 1
ATOM 670 C CA . LEU A 1 84 ? -0.896 7.961 0.663 1.00 95.62 84 LEU A CA 1
ATOM 671 C C . LEU A 1 84 ? -0.666 7.421 2.063 1.00 95.62 84 LEU A C 1
ATOM 673 O O . LEU A 1 84 ? -0.188 6.299 2.232 1.00 95.62 84 LEU A O 1
ATOM 677 N N . ARG A 1 85 ? -1.004 8.215 3.072 1.00 94.19 85 ARG A N 1
ATOM 678 C CA . ARG A 1 85 ? -0.955 7.769 4.460 1.00 94.19 85 ARG A CA 1
ATOM 679 C C . ARG A 1 85 ? -2.332 7.280 4.880 1.00 94.19 85 ARG A C 1
ATOM 681 O O . ARG A 1 85 ? -3.337 7.880 4.513 1.00 94.19 85 ARG A O 1
ATOM 688 N N . CYS A 1 86 ? -2.364 6.232 5.687 1.00 91.75 86 CYS A N 1
ATOM 689 C CA . CYS A 1 86 ? -3.541 5.812 6.423 1.00 91.75 86 CYS A CA 1
ATOM 690 C C . CYS A 1 86 ? -3.210 5.808 7.907 1.00 91.75 86 CYS A C 1
ATOM 692 O O . CYS A 1 86 ? -2.266 5.146 8.331 1.00 91.75 86 CYS A O 1
ATOM 694 N N . SER A 1 87 ? -3.977 6.543 8.700 1.00 90.69 87 SER A N 1
ATOM 695 C CA . SER A 1 87 ? -3.866 6.492 10.149 1.00 90.69 87 SER A CA 1
ATOM 696 C C . SER A 1 87 ? -4.751 5.383 10.709 1.00 90.69 87 SER A C 1
ATOM 698 O O . SER A 1 87 ? -5.799 5.033 10.154 1.00 90.69 87 SER A O 1
ATOM 700 N N . GLU A 1 88 ? -4.335 4.842 11.848 1.00 89.62 88 GLU A N 1
ATOM 701 C CA . GLU A 1 88 ? -5.163 3.936 12.630 1.00 89.62 88 GLU A CA 1
ATOM 702 C C . GLU A 1 88 ? -6.443 4.647 13.076 1.00 89.62 88 GLU A C 1
ATOM 704 O O . GLU A 1 88 ? -6.403 5.760 13.609 1.00 89.62 88 GLU A O 1
ATOM 709 N N . GLN A 1 89 ? -7.594 4.013 12.856 1.00 88.81 89 GLN A N 1
ATOM 710 C CA . GLN A 1 89 ? -8.876 4.571 13.266 1.00 88.81 89 GLN A CA 1
ATOM 711 C C . GLN A 1 89 ? -9.711 3.539 14.012 1.00 88.81 89 GLN A C 1
ATOM 713 O O . GLN A 1 89 ? -9.977 2.437 13.527 1.00 88.81 89 GLN A O 1
ATOM 718 N N . TRP A 1 90 ? -10.206 3.965 15.171 1.00 89.19 90 TRP A N 1
ATOM 719 C CA . TRP A 1 90 ? -11.188 3.252 15.975 1.00 89.19 90 TRP A CA 1
ATOM 720 C C . TRP A 1 90 ? -12.429 4.100 16.155 1.00 89.19 90 TRP A C 1
ATOM 722 O O . TRP A 1 90 ? -12.372 5.330 16.196 1.00 89.19 90 TRP A O 1
ATOM 732 N N . ILE A 1 91 ? -13.553 3.425 16.339 1.00 89.06 91 ILE A N 1
ATOM 733 C CA . ILE A 1 91 ? -14.773 4.054 16.824 1.00 89.06 91 ILE A CA 1
ATOM 734 C C . ILE A 1 91 ? -15.444 3.175 17.871 1.00 89.06 91 ILE A C 1
ATOM 736 O O . ILE A 1 91 ? -15.173 1.981 17.975 1.00 89.06 91 ILE A O 1
ATOM 740 N N . LEU A 1 92 ? -16.384 3.748 18.613 1.00 87.06 92 LEU A N 1
ATOM 741 C CA . LEU A 1 92 ? -17.292 2.985 19.459 1.00 87.06 92 LEU A CA 1
ATOM 742 C C . LEU A 1 92 ? -18.565 2.682 18.670 1.00 87.06 92 LE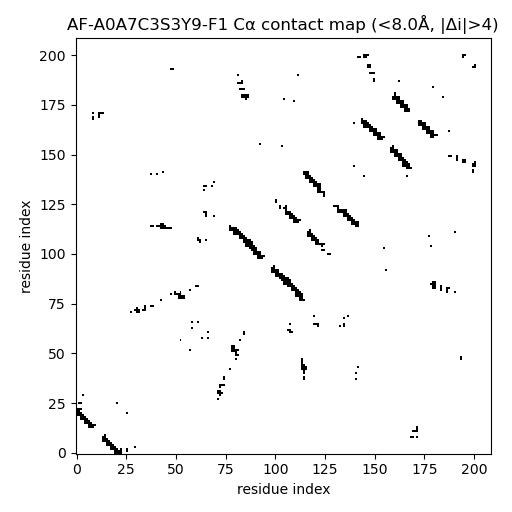U A C 1
ATOM 744 O O . LEU A 1 92 ? -19.410 3.556 18.480 1.00 87.06 92 LEU A O 1
ATOM 748 N N . ARG A 1 93 ? -18.734 1.433 18.225 1.00 84.38 93 ARG A N 1
ATOM 749 C CA . ARG A 1 93 ? -20.011 0.994 17.651 1.00 84.38 93 ARG A CA 1
ATOM 750 C C . ARG A 1 93 ? -21.000 0.698 18.772 1.00 84.38 93 ARG A C 1
ATOM 752 O O . ARG A 1 93 ? -20.673 0.029 19.756 1.00 84.38 93 ARG A O 1
ATOM 759 N N . LYS A 1 94 ? -22.239 1.161 18.624 1.00 81.50 94 LYS A N 1
ATOM 760 C CA . LYS A 1 94 ? -23.306 0.858 19.580 1.00 81.50 94 LYS A CA 1
ATOM 761 C C . LYS A 1 94 ? -23.715 -0.608 19.429 1.00 81.50 94 LYS A C 1
ATOM 763 O O . LYS A 1 94 ? -24.238 -1.003 18.391 1.00 81.50 94 LYS A O 1
ATOM 768 N N . ARG A 1 95 ? -23.495 -1.421 20.464 1.00 80.69 95 ARG A N 1
ATOM 769 C CA . ARG A 1 95 ? -24.013 -2.793 20.553 1.00 80.69 95 ARG A CA 1
ATOM 770 C C . ARG A 1 95 ? -24.886 -2.872 21.802 1.00 80.69 95 ARG A C 1
ATOM 772 O O . ARG A 1 95 ? -24.386 -2.841 22.923 1.00 80.69 95 ARG A O 1
ATOM 779 N N . GLN A 1 96 ? -26.203 -2.937 21.605 1.00 82.94 96 GLN A N 1
ATOM 780 C CA . GLN A 1 96 ? -27.199 -2.782 22.677 1.00 82.94 96 GLN A CA 1
ATOM 781 C C . GLN A 1 96 ? -27.064 -1.417 23.398 1.00 82.94 96 GLN A C 1
ATOM 783 O O . GLN A 1 96 ? -27.075 -0.374 22.743 1.00 82.94 96 GLN A O 1
ATOM 788 N N . ARG A 1 97 ? -26.952 -1.406 24.738 1.00 77.94 97 ARG A N 1
ATOM 789 C CA . ARG A 1 97 ? -26.771 -0.201 25.575 1.00 77.94 97 ARG A CA 1
ATOM 790 C C . ARG A 1 97 ? -25.301 0.158 25.838 1.00 77.94 97 ARG A C 1
ATOM 792 O O . ARG A 1 97 ? -25.047 1.098 26.581 1.00 77.94 97 ARG A O 1
ATOM 799 N N . LYS A 1 98 ? -24.336 -0.578 25.273 1.00 80.81 98 LYS A N 1
ATOM 800 C CA . LYS A 1 98 ? -22.898 -0.356 25.499 1.00 80.81 98 LYS A CA 1
ATOM 801 C C . LYS A 1 98 ? -22.184 -0.001 24.191 1.00 80.81 98 LYS A C 1
ATOM 803 O O . LYS A 1 98 ? -22.517 -0.520 23.124 1.00 80.81 98 LYS A O 1
ATOM 808 N N . GLY A 1 99 ? -21.204 0.896 24.276 1.00 82.50 99 GLY A N 1
ATOM 809 C CA . GLY A 1 99 ? -20.256 1.145 23.191 1.00 82.50 99 GLY A CA 1
ATOM 810 C C . GLY A 1 99 ? -19.215 0.031 23.159 1.00 82.50 99 GLY A C 1
ATOM 811 O O . GLY A 1 99 ? -18.648 -0.308 24.194 1.00 82.50 99 GLY A O 1
ATOM 812 N N . VAL A 1 100 ? -18.993 -0.562 21.990 1.00 86.12 100 VAL A N 1
ATOM 813 C CA . VAL A 1 100 ? -17.952 -1.571 21.772 1.00 86.12 100 VAL A CA 1
ATOM 814 C C . VAL A 1 100 ? -16.957 -1.005 20.764 1.00 86.12 100 VAL A C 1
ATOM 816 O O . VAL A 1 100 ? -17.395 -0.547 19.708 1.00 86.12 100 VAL A O 1
ATOM 819 N N . PRO A 1 101 ? -15.647 -1.038 21.039 1.00 86.12 101 PRO A N 1
ATOM 820 C CA . PRO A 1 101 ? -14.645 -0.626 20.069 1.00 86.12 101 PRO A CA 1
ATOM 821 C C . PRO A 1 101 ? -14.762 -1.428 18.771 1.00 86.12 101 PRO A C 1
ATOM 823 O O . PRO A 1 101 ? -14.929 -2.650 18.783 1.00 86.12 101 PRO A O 1
ATOM 826 N N . ALA A 1 102 ? -14.705 -0.728 17.649 1.00 85.62 102 ALA A N 1
ATOM 827 C CA . ALA A 1 102 ? -14.668 -1.292 16.317 1.00 85.62 102 ALA A CA 1
ATOM 828 C C . ALA A 1 102 ? -13.522 -0.652 15.544 1.00 85.62 102 ALA A C 1
ATOM 830 O O . ALA A 1 102 ? -13.391 0.573 15.501 1.00 85.62 102 ALA A O 1
ATOM 831 N N . TYR A 1 103 ? -12.708 -1.515 14.953 1.00 85.25 103 TYR A N 1
ATOM 832 C CA . TYR A 1 103 ? -11.588 -1.131 14.119 1.00 85.25 103 TYR A CA 1
ATOM 833 C C . TYR A 1 103 ? -12.078 -0.697 12.736 1.00 85.25 103 TYR A C 1
ATOM 835 O O . TYR A 1 103 ? -12.961 -1.349 12.171 1.00 85.25 103 TYR A O 1
ATOM 843 N N . LEU A 1 104 ? -11.533 0.400 12.212 1.00 86.94 104 LEU A N 1
ATOM 844 C CA . LEU A 1 104 ? -11.906 0.959 10.910 1.00 86.94 104 LEU A CA 1
ATOM 845 C C . LEU A 1 104 ? -10.776 0.890 9.886 1.00 86.94 104 LEU A C 1
ATOM 847 O O . LEU A 1 104 ? -11.025 0.544 8.733 1.00 86.94 104 LEU A O 1
ATOM 851 N N . SER A 1 105 ? -9.559 1.234 10.293 1.00 87.81 105 SER A N 1
ATOM 852 C CA . SER A 1 105 ? -8.387 1.244 9.423 1.00 87.81 105 SER A CA 1
ATOM 853 C C . SER A 1 105 ? -7.113 1.068 10.234 1.00 87.81 105 SER A C 1
ATOM 855 O O . SER A 1 105 ? -7.071 1.390 11.423 1.00 87.81 105 SER A O 1
ATOM 857 N N . THR A 1 106 ? -6.082 0.568 9.561 1.00 86.88 106 THR A N 1
ATOM 858 C CA . THR A 1 106 ? -4.752 0.342 10.123 1.00 86.88 106 THR A CA 1
ATOM 859 C C . THR A 1 106 ? -3.791 1.468 9.795 1.00 86.88 106 THR A C 1
ATOM 861 O O . THR A 1 106 ? -3.982 2.188 8.815 1.00 86.88 106 THR A O 1
ATOM 864 N N . ASN A 1 107 ? -2.778 1.630 10.642 1.00 88.75 107 ASN A N 1
ATOM 865 C CA . ASN A 1 107 ? -1.695 2.555 10.386 1.00 88.75 107 ASN A CA 1
ATOM 866 C C . ASN A 1 107 ? -0.828 2.006 9.253 1.00 88.75 107 ASN A C 1
ATOM 868 O O . ASN A 1 107 ? -0.404 0.847 9.276 1.00 88.75 107 ASN A O 1
ATOM 872 N N . GLY A 1 108 ? -0.557 2.829 8.253 1.00 91.25 108 GLY A N 1
ATOM 873 C CA . GLY A 1 108 ? 0.230 2.389 7.120 1.00 91.25 108 GLY A CA 1
ATOM 874 C C . GLY A 1 108 ? 0.340 3.413 6.017 1.00 91.25 108 GLY A C 1
ATOM 875 O O . GLY A 1 108 ? -0.080 4.566 6.139 1.00 91.25 108 GLY A O 1
ATOM 876 N N . VAL A 1 109 ? 0.978 2.976 4.941 1.00 94.50 109 VAL A N 1
ATOM 877 C CA . VAL A 1 109 ? 1.349 3.821 3.817 1.00 94.50 109 VAL A CA 1
ATOM 878 C C . VAL A 1 109 ? 1.224 3.051 2.512 1.00 94.50 109 VAL A C 1
ATOM 880 O O . VAL A 1 109 ? 1.541 1.865 2.432 1.00 94.50 109 VAL A O 1
ATOM 883 N N . LEU A 1 110 ? 0.790 3.751 1.474 1.00 95.25 110 LEU A N 1
ATOM 884 C CA . LEU A 1 110 ? 0.976 3.364 0.086 1.00 95.25 110 LEU A CA 1
ATOM 885 C C . LEU A 1 110 ? 1.980 4.326 -0.532 1.00 95.25 110 LEU A C 1
ATOM 887 O O . LEU A 1 110 ? 1.787 5.537 -0.468 1.00 95.25 110 LEU A O 1
ATOM 891 N N . VAL A 1 111 ? 3.019 3.795 -1.158 1.00 94.19 111 VAL A N 1
ATOM 892 C CA . VAL A 1 111 ? 4.020 4.578 -1.876 1.00 94.19 111 VAL A CA 1
ATOM 893 C C . VAL A 1 111 ? 4.016 4.145 -3.333 1.00 94.19 111 VAL A C 1
ATOM 895 O O . VAL A 1 111 ? 4.173 2.962 -3.630 1.00 94.19 111 VAL A O 1
ATOM 898 N N . SER A 1 112 ? 3.827 5.098 -4.241 1.00 92.88 112 SER A N 1
ATOM 899 C CA . SER A 1 112 ? 4.071 4.899 -5.667 1.00 92.88 112 SER A CA 1
ATOM 900 C C . SER A 1 112 ? 5.524 5.208 -5.978 1.00 92.88 112 SER A C 1
ATOM 902 O O . SER A 1 112 ? 6.038 6.248 -5.559 1.00 92.88 112 SER A O 1
ATOM 904 N N . THR A 1 113 ? 6.162 4.337 -6.747 1.00 91.69 113 THR A N 1
ATOM 905 C CA . THR A 1 113 ? 7.565 4.430 -7.145 1.00 91.69 113 THR A CA 1
ATOM 906 C C . THR A 1 113 ? 7.722 4.189 -8.645 1.00 91.69 113 THR A C 1
ATOM 908 O O . THR A 1 113 ? 6.761 3.832 -9.327 1.00 91.69 113 THR A O 1
ATOM 911 N N . ASN A 1 114 ? 8.932 4.344 -9.181 1.00 87.50 114 ASN A N 1
ATOM 912 C CA . ASN A 1 114 ? 9.248 3.945 -10.561 1.00 87.50 114 ASN A CA 1
ATOM 913 C C . ASN A 1 114 ? 9.160 2.419 -10.793 1.00 87.50 114 ASN A C 1
ATOM 915 O O . ASN A 1 114 ? 9.063 1.994 -11.941 1.00 87.50 114 ASN A O 1
ATOM 919 N N . PHE A 1 115 ? 9.117 1.599 -9.733 1.00 86.81 115 PHE A N 1
ATOM 920 C CA . PHE A 1 115 ? 9.015 0.128 -9.790 1.00 86.81 115 PHE A CA 1
ATOM 921 C C . PHE A 1 115 ? 7.598 -0.409 -9.505 1.00 86.81 115 PHE A C 1
ATOM 923 O O . PHE A 1 115 ? 7.393 -1.622 -9.409 1.00 86.81 115 PHE A O 1
ATOM 930 N N . GLY A 1 116 ? 6.608 0.465 -9.317 1.00 88.69 116 GLY A N 1
ATOM 931 C CA . GLY A 1 116 ? 5.231 0.079 -9.005 1.00 88.69 116 GLY A CA 1
ATOM 932 C C . GLY A 1 116 ? 4.728 0.712 -7.719 1.00 88.69 116 GLY A C 1
ATOM 933 O O . GLY A 1 116 ? 5.114 1.814 -7.347 1.00 88.69 116 GLY A O 1
ATOM 934 N N . LEU A 1 117 ? 3.849 0.001 -7.025 1.00 91.19 117 LEU A N 1
ATOM 935 C CA . LEU A 1 117 ? 3.278 0.431 -5.756 1.00 91.19 117 LEU A CA 1
ATOM 936 C C . LEU A 1 117 ? 3.783 -0.460 -4.620 1.00 91.19 117 LEU A C 1
ATOM 938 O O . LEU A 1 117 ? 3.914 -1.676 -4.778 1.00 91.19 117 LEU A O 1
ATOM 942 N N . ILE A 1 118 ? 4.024 0.143 -3.461 1.00 91.62 118 ILE A N 1
ATOM 943 C CA . ILE A 1 118 ? 4.328 -0.549 -2.210 1.00 91.62 118 ILE A CA 1
ATOM 944 C C . ILE A 1 118 ? 3.293 -0.121 -1.178 1.00 91.62 118 ILE A C 1
ATOM 946 O O . ILE A 1 118 ? 3.260 1.035 -0.765 1.00 91.62 118 ILE A O 1
ATOM 950 N N . HIS A 1 119 ? 2.455 -1.054 -0.747 1.00 92.38 119 HIS A N 1
ATOM 951 C CA . HIS A 1 119 ? 1.534 -0.864 0.363 1.00 92.38 119 HIS A CA 1
ATOM 952 C C . HIS A 1 119 ? 2.083 -1.579 1.592 1.00 92.38 119 HIS A C 1
ATOM 954 O O . HIS A 1 119 ? 2.345 -2.777 1.519 1.00 92.38 119 HIS A O 1
ATOM 960 N N . ALA A 1 120 ? 2.230 -0.889 2.719 1.00 90.88 120 ALA A N 1
ATOM 961 C CA . ALA A 1 120 ? 2.543 -1.541 3.981 1.00 90.88 120 ALA A CA 1
ATOM 962 C C . ALA A 1 120 ? 1.729 -0.983 5.135 1.00 90.88 120 ALA A C 1
ATOM 964 O O . ALA A 1 120 ? 1.551 0.225 5.278 1.00 90.88 120 ALA A O 1
ATOM 965 N N . THR A 1 121 ? 1.249 -1.894 5.967 1.00 90.62 121 THR A N 1
ATOM 966 C CA . THR A 1 121 ? 0.350 -1.606 7.079 1.00 90.62 121 THR A CA 1
ATOM 967 C C . THR A 1 121 ? 0.667 -2.497 8.261 1.00 90.62 121 THR A C 1
ATOM 969 O O . THR A 1 121 ? 1.161 -3.611 8.093 1.00 90.62 121 THR A O 1
ATOM 972 N N . GLU A 1 122 ? 0.344 -2.029 9.456 1.00 86.69 122 GLU A N 1
ATOM 973 C CA . GLU A 1 122 ? 0.303 -2.895 10.629 1.00 86.69 122 GLU A CA 1
ATOM 974 C C . GLU A 1 122 ? -0.843 -3.909 10.479 1.00 86.69 122 GLU A C 1
ATOM 976 O O . GLU A 1 122 ? -1.889 -3.624 9.882 1.00 86.69 122 GLU A O 1
ATOM 981 N N . GLU A 1 123 ? -0.657 -5.124 10.988 1.00 81.69 123 GLU A N 1
ATOM 982 C CA . GLU A 1 123 ? -1.738 -6.098 11.053 1.00 81.69 123 GLU A CA 1
ATOM 983 C C . GLU A 1 123 ? -2.906 -5.534 11.884 1.00 81.69 123 GLU A C 1
ATOM 985 O O . GLU A 1 123 ? -2.677 -4.952 12.951 1.00 81.69 123 GLU A O 1
ATOM 990 N N . PRO A 1 124 ? -4.166 -5.736 11.451 1.00 78.38 124 PRO A N 1
ATOM 991 C CA . PRO A 1 124 ? -5.323 -5.217 12.164 1.00 78.38 124 PRO A CA 1
ATOM 992 C C . PRO A 1 124 ? -5.322 -5.627 13.635 1.00 78.38 124 PRO A C 1
ATOM 994 O O . PRO A 1 124 ? -5.213 -6.808 13.975 1.00 78.38 124 PRO A O 1
ATOM 997 N N . PHE 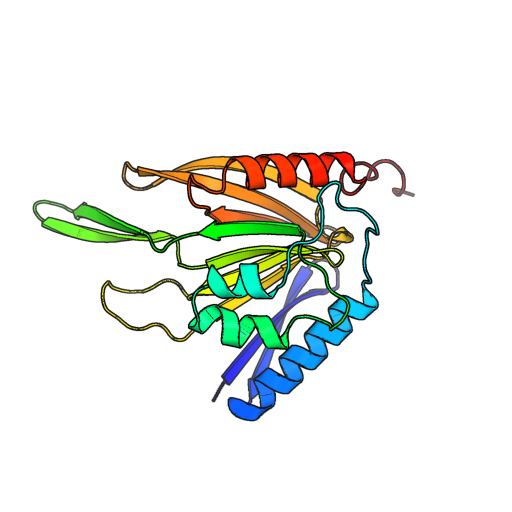A 1 125 ? -5.484 -4.652 14.521 1.00 73.69 125 PHE A N 1
ATOM 998 C CA . PHE A 1 125 ? -5.582 -4.920 15.946 1.00 73.69 125 PHE A CA 1
ATOM 999 C C . PHE A 1 125 ? -6.869 -5.684 16.265 1.00 73.69 125 PHE A C 1
ATOM 1001 O O . PHE A 1 125 ? -7.968 -5.322 15.838 1.00 73.69 125 PHE A O 1
ATOM 1008 N N . THR A 1 126 ? -6.752 -6.734 17.078 1.00 73.81 126 THR A N 1
ATOM 1009 C CA . THR A 1 126 ? -7.922 -7.508 17.524 1.00 73.81 126 THR A CA 1
ATOM 1010 C C . THR A 1 126 ? -8.694 -6.802 18.641 1.00 73.81 126 THR A C 1
ATOM 1012 O O . THR A 1 126 ? -9.889 -7.059 18.817 1.00 73.81 126 THR A O 1
ATOM 1015 N N . LYS A 1 127 ? -8.033 -5.909 19.394 1.00 71.06 127 LYS A N 1
ATOM 1016 C CA . LYS A 1 127 ? -8.595 -5.095 20.483 1.00 71.06 127 LYS A CA 1
ATOM 1017 C C . LYS A 1 127 ? -7.859 -3.747 20.573 1.00 71.06 127 LYS A C 1
ATOM 1019 O O . LYS A 1 127 ? -6.705 -3.672 20.157 1.00 71.06 127 LYS A O 1
ATOM 1024 N N . PRO A 1 128 ? -8.481 -2.694 21.128 1.00 70.12 128 PRO A N 1
ATOM 1025 C CA . PRO A 1 128 ? -7.755 -1.471 21.463 1.00 70.12 128 PRO A CA 1
ATOM 1026 C C . PRO A 1 128 ? -6.636 -1.752 22.470 1.00 70.12 128 PRO A C 1
ATOM 1028 O O . PRO A 1 128 ? -6.761 -2.677 23.274 1.00 70.12 128 PRO A O 1
ATOM 1031 N N . GLU A 1 129 ? -5.578 -0.940 22.435 1.00 69.50 129 GLU A N 1
ATOM 1032 C CA . GLU A 1 129 ? -4.464 -0.949 23.405 1.00 69.50 129 GLU A CA 1
ATOM 1033 C C . GLU A 1 129 ? -3.644 -2.255 23.463 1.00 69.50 129 GLU A C 1
ATOM 1035 O O . GLU A 1 129 ? -2.780 -2.417 24.322 1.00 69.50 129 GLU A O 1
ATOM 1040 N N . THR A 1 130 ? -3.866 -3.195 22.541 1.00 68.94 130 THR A N 1
ATOM 1041 C CA . THR A 1 130 ? -2.970 -4.344 22.349 1.00 68.94 130 THR A CA 1
ATOM 1042 C C . THR A 1 130 ? -1.878 -3.996 21.352 1.00 68.94 130 THR A C 1
ATOM 1044 O O . THR A 1 130 ? -2.174 -3.384 20.336 1.00 68.94 130 THR A O 1
ATOM 1047 N N . PHE A 1 131 ? -0.639 -4.424 21.591 1.00 65.06 131 PHE A N 1
ATOM 1048 C CA . PHE A 1 131 ? 0.437 -4.277 20.609 1.00 65.06 131 PHE A CA 1
ATOM 1049 C C . PHE A 1 131 ? 0.345 -5.382 19.554 1.00 65.06 131 PHE A C 1
ATOM 1051 O O . PHE A 1 131 ? 0.311 -6.564 19.903 1.00 65.06 131 PHE A O 1
ATOM 1058 N N . ASN A 1 132 ? 0.320 -5.000 18.276 1.00 66.62 132 ASN A N 1
ATOM 1059 C CA . ASN A 1 132 ? 0.508 -5.916 17.161 1.00 66.62 132 ASN A CA 1
ATOM 1060 C C . ASN A 1 132 ? 1.898 -5.685 16.557 1.00 66.62 132 ASN A C 1
ATOM 1062 O O . ASN A 1 132 ? 2.314 -4.545 16.369 1.00 66.62 132 ASN A O 1
ATOM 1066 N N . PHE A 1 133 ? 2.624 -6.771 16.297 1.00 68.62 133 PHE A N 1
ATOM 1067 C CA . PHE A 1 133 ? 3.968 -6.738 15.713 1.00 68.62 133 PHE A CA 1
ATOM 1068 C C . PHE A 1 133 ? 3.978 -7.193 14.250 1.00 68.62 133 PHE A C 1
ATOM 1070 O O . PHE A 1 133 ? 5.018 -7.110 13.599 1.00 68.62 133 PHE A O 1
ATOM 1077 N N . GLY A 1 134 ? 2.854 -7.704 13.738 1.00 76.44 134 GLY A N 1
ATOM 1078 C CA . GLY A 1 134 ? 2.739 -8.127 12.350 1.00 76.44 134 GLY A CA 1
ATOM 1079 C C . GLY A 1 134 ? 2.665 -6.927 11.412 1.00 76.44 134 GLY A C 1
ATOM 1080 O O . GLY A 1 134 ? 1.919 -5.982 11.667 1.00 76.44 134 GLY A O 1
ATOM 1081 N N . ILE A 1 135 ? 3.430 -6.971 10.322 1.00 80.12 135 ILE A N 1
ATOM 1082 C CA . ILE A 1 135 ? 3.366 -5.999 9.229 1.00 80.12 135 ILE A CA 1
ATOM 1083 C C . ILE A 1 135 ? 2.924 -6.731 7.966 1.00 80.12 135 ILE A C 1
ATOM 1085 O O . ILE A 1 135 ? 3.552 -7.702 7.548 1.00 80.12 135 ILE A O 1
ATOM 1089 N N . ASN A 1 136 ? 1.876 -6.221 7.328 1.00 83.06 136 ASN A N 1
ATOM 1090 C CA . ASN A 1 136 ? 1.454 -6.648 6.004 1.00 83.06 136 ASN A CA 1
ATOM 1091 C C . ASN A 1 136 ? 2.084 -5.726 4.969 1.00 83.06 136 ASN A C 1
ATOM 1093 O O . ASN A 1 136 ? 1.790 -4.532 4.962 1.00 83.06 136 ASN A O 1
ATOM 1097 N N . ALA A 1 137 ? 2.906 -6.279 4.079 1.00 84.00 137 ALA A N 1
ATOM 1098 C CA . ALA A 1 137 ? 3.466 -5.561 2.941 1.00 84.00 137 ALA A CA 1
ATOM 1099 C C . ALA A 1 137 ? 3.023 -6.219 1.629 1.00 84.00 137 ALA A C 1
ATOM 1101 O O . ALA A 1 137 ? 3.103 -7.435 1.469 1.00 84.00 137 ALA A O 1
ATOM 1102 N N . CYS A 1 138 ? 2.576 -5.405 0.680 1.00 84.56 138 CYS A N 1
ATOM 1103 C CA . CYS A 1 138 ? 2.188 -5.809 -0.660 1.00 84.56 138 CYS A CA 1
ATOM 1104 C C . CYS A 1 138 ? 2.935 -4.941 -1.674 1.00 84.56 138 CYS A C 1
ATOM 1106 O O . CYS A 1 138 ? 2.961 -3.717 -1.564 1.00 84.56 138 CYS A O 1
ATOM 1108 N N . CYS A 1 139 ? 3.548 -5.585 -2.661 1.00 85.81 139 CYS A N 1
ATOM 1109 C CA . CYS A 1 139 ? 4.231 -4.926 -3.765 1.00 85.81 139 CYS A CA 1
ATOM 1110 C C . CYS A 1 139 ? 3.482 -5.232 -5.057 1.00 85.81 139 CYS A C 1
ATOM 1112 O O . CYS A 1 139 ? 3.347 -6.397 -5.429 1.00 85.81 139 CYS A O 1
ATOM 1114 N N . ILE A 1 140 ? 3.018 -4.193 -5.741 1.00 86.69 140 ILE A N 1
ATOM 1115 C CA . ILE A 1 140 ? 2.198 -4.303 -6.946 1.00 86.69 140 ILE A CA 1
ATOM 1116 C C . ILE A 1 140 ? 3.007 -3.717 -8.095 1.00 86.69 140 ILE A C 1
ATOM 1118 O O . ILE A 1 140 ? 3.273 -2.517 -8.119 1.00 86.69 140 ILE A O 1
ATOM 1122 N N . ALA A 1 141 ? 3.425 -4.563 -9.029 1.00 83.50 141 ALA A N 1
ATOM 1123 C CA . ALA A 1 141 ? 4.054 -4.100 -10.258 1.00 83.50 141 ALA A CA 1
ATOM 1124 C C . ALA A 1 141 ? 3.000 -3.459 -11.179 1.00 83.50 141 ALA A C 1
ATOM 1126 O O . ALA A 1 141 ? 1.817 -3.810 -11.130 1.00 83.50 141 ALA A O 1
ATOM 1127 N N . PHE A 1 142 ? 3.421 -2.488 -11.990 1.00 82.62 142 PHE A N 1
ATOM 1128 C CA . PHE A 1 142 ? 2.509 -1.724 -12.842 1.00 82.62 142 PHE A CA 1
ATOM 1129 C C . PHE A 1 142 ? 1.830 -2.583 -13.920 1.00 82.62 142 PHE A C 1
ATOM 1131 O O . PHE A 1 142 ? 0.650 -2.392 -14.190 1.00 82.62 142 PHE A O 1
ATOM 1138 N N . ASP A 1 143 ? 2.525 -3.581 -14.468 1.00 79.25 143 ASP A N 1
ATOM 1139 C CA . ASP A 1 143 ? 1.984 -4.545 -15.440 1.00 79.25 143 ASP A CA 1
ATOM 1140 C C . ASP A 1 143 ? 0.779 -5.343 -14.894 1.00 79.25 143 ASP A C 1
ATOM 1142 O O . ASP A 1 143 ? -0.168 -5.677 -15.618 1.00 79.25 143 ASP A O 1
ATOM 1146 N N . GLY A 1 144 ? 0.783 -5.611 -13.588 1.00 81.19 144 GLY A N 1
ATOM 1147 C CA . GLY A 1 144 ? -0.309 -6.253 -12.869 1.00 81.19 144 GLY A CA 1
ATOM 1148 C C . GLY A 1 144 ? -1.506 -5.335 -12.623 1.00 81.19 144 GLY A C 1
ATOM 1149 O O . GLY A 1 144 ? -2.593 -5.831 -12.336 1.00 81.19 144 GLY A O 1
ATOM 1150 N N . LEU A 1 145 ? -1.361 -4.016 -12.744 1.00 86.62 145 LEU A N 1
ATOM 1151 C CA . LEU A 1 145 ? -2.431 -3.071 -12.450 1.00 86.62 145 LEU A CA 1
ATOM 1152 C C . LEU A 1 145 ? -3.369 -2.883 -13.657 1.00 86.62 145 LEU A C 1
ATOM 1154 O O . LEU A 1 145 ? -2.927 -2.684 -14.783 1.00 86.62 145 LEU A O 1
ATOM 1158 N N . LYS A 1 146 ? -4.684 -2.938 -13.418 1.00 86.19 146 LYS A N 1
ATOM 1159 C CA . LYS A 1 146 ? -5.743 -2.858 -14.446 1.00 86.19 146 LYS A CA 1
ATOM 1160 C C . LYS A 1 146 ? -6.710 -1.703 -14.296 1.00 86.19 146 LYS A C 1
ATOM 1162 O O . LYS A 1 146 ? -7.427 -1.402 -15.241 1.00 86.19 146 LYS A O 1
ATOM 1167 N N . SER A 1 147 ? -6.795 -1.100 -13.122 1.00 89.75 147 SER A N 1
ATOM 1168 C CA . SER A 1 147 ? -7.496 0.166 -12.919 1.00 89.75 147 SER A CA 1
ATOM 1169 C C . SER A 1 147 ? -7.195 0.689 -11.527 1.00 89.75 147 SER A C 1
ATOM 1171 O O . SER A 1 147 ? -6.884 -0.083 -10.618 1.00 89.75 147 SER A O 1
ATOM 1173 N N . ALA A 1 148 ? -7.366 1.992 -11.351 1.00 94.12 148 ALA A N 1
ATOM 1174 C CA . ALA A 1 148 ? -7.384 2.632 -10.051 1.00 94.12 148 ALA A CA 1
ATOM 1175 C C . ALA A 1 148 ? -8.607 3.548 -9.969 1.00 94.12 148 ALA A C 1
ATOM 1177 O O . ALA A 1 148 ? -8.940 4.213 -10.949 1.00 94.12 148 ALA A O 1
ATOM 1178 N N . GLN A 1 149 ? -9.285 3.576 -8.825 1.00 96.56 149 GLN A N 1
ATOM 1179 C CA . GLN A 1 149 ? -10.407 4.486 -8.594 1.00 96.56 149 GLN A CA 1
ATOM 1180 C C . GLN A 1 149 ? -10.508 4.879 -7.123 1.00 96.56 149 GLN A C 1
ATOM 1182 O O . GLN A 1 149 ? -10.144 4.106 -6.236 1.00 96.56 149 GLN A O 1
ATOM 1187 N N . LEU A 1 150 ? -11.038 6.072 -6.867 1.00 97.62 150 LEU A N 1
ATOM 1188 C CA . LEU A 1 150 ? -11.355 6.518 -5.515 1.00 97.62 150 LEU A CA 1
ATOM 1189 C C . LEU A 1 150 ? -12.760 6.062 -5.139 1.00 97.62 150 LEU A C 1
ATOM 1191 O O . LEU A 1 150 ? -13.691 6.164 -5.935 1.00 97.62 150 LEU A O 1
ATOM 1195 N N . LEU A 1 151 ? -12.904 5.566 -3.917 1.00 97.19 151 LEU A N 1
ATOM 1196 C CA . LEU A 1 151 ? -14.166 5.121 -3.349 1.00 97.19 151 LEU A CA 1
ATOM 1197 C C . LEU A 1 151 ? -14.378 5.755 -1.983 1.00 97.19 151 LEU A C 1
ATOM 1199 O O . LEU A 1 151 ? -13.436 5.946 -1.214 1.00 97.19 151 LEU A O 1
ATOM 1203 N N . GLU A 1 152 ? -15.640 5.972 -1.640 1.00 96.31 152 GLU A N 1
ATOM 1204 C CA . GLU A 1 152 ? -16.055 6.260 -0.275 1.00 96.31 152 GLU A CA 1
ATOM 1205 C C . GLU A 1 152 ? -16.922 5.111 0.239 1.00 96.31 152 GLU A C 1
ATOM 1207 O O . GLU A 1 152 ? -17.822 4.630 -0.453 1.00 96.31 152 GLU A O 1
ATOM 1212 N N . LYS A 1 153 ? -16.647 4.640 1.456 1.00 93.69 153 LYS A N 1
ATOM 1213 C CA . LYS A 1 153 ? -17.433 3.588 2.107 1.00 93.69 153 LYS A CA 1
ATOM 1214 C C . LYS A 1 153 ? -17.883 4.048 3.478 1.00 93.69 153 LYS A C 1
ATOM 1216 O O . LYS A 1 153 ? -17.074 4.522 4.273 1.00 93.69 153 LYS A O 1
ATOM 1221 N N . SER A 1 154 ? -19.162 3.848 3.781 1.00 91.00 154 SER A N 1
ATOM 1222 C CA . SER A 1 154 ? -19.677 4.049 5.133 1.00 91.00 154 SER A CA 1
ATOM 1223 C C . SER A 1 154 ? -19.449 2.789 5.964 1.00 91.00 154 SER A C 1
ATOM 1225 O O . SER A 1 154 ? -19.958 1.718 5.636 1.00 91.00 154 SER A O 1
ATOM 1227 N N . MET A 1 155 ? -18.683 2.910 7.046 1.00 88.31 155 MET A N 1
ATOM 1228 C CA . MET A 1 155 ? -18.456 1.844 8.016 1.00 88.31 155 MET A CA 1
ATOM 1229 C C . MET A 1 155 ? -18.876 2.325 9.397 1.00 88.31 155 MET A C 1
ATOM 1231 O O . MET A 1 155 ? -18.327 3.287 9.933 1.00 88.31 155 MET A O 1
ATOM 1235 N N . TYR A 1 156 ? -19.886 1.657 9.964 1.00 86.75 156 TYR A N 1
ATOM 1236 C CA . TYR A 1 156 ? -20.446 1.975 11.281 1.00 86.75 156 TYR A CA 1
ATOM 1237 C C . TYR A 1 156 ? -20.802 3.471 11.463 1.00 86.75 156 TYR A C 1
ATOM 1239 O O . TYR A 1 156 ? -20.613 4.035 12.540 1.00 86.75 156 TYR A O 1
ATOM 1247 N N . GLY A 1 157 ? -21.306 4.120 10.407 1.00 84.94 157 GLY A N 1
ATOM 1248 C CA . GLY A 1 157 ? -21.700 5.534 10.426 1.00 84.94 157 GLY A CA 1
ATOM 1249 C C . GLY A 1 157 ? -20.568 6.533 10.163 1.00 84.94 157 GLY A C 1
ATOM 1250 O O . GLY A 1 157 ? -20.828 7.732 10.161 1.00 84.94 157 GLY A O 1
ATOM 1251 N N . LYS A 1 158 ? -19.336 6.071 9.909 1.00 88.06 158 LYS A N 1
ATOM 1252 C CA . LYS A 1 158 ? -18.221 6.916 9.467 1.00 88.06 158 LYS A CA 1
ATOM 1253 C C . LYS A 1 158 ? -17.907 6.653 7.998 1.00 88.06 158 LYS A C 1
ATOM 1255 O O . LYS A 1 158 ? -17.718 5.504 7.606 1.00 88.06 158 LYS A O 1
ATOM 1260 N N . THR A 1 159 ? -17.822 7.709 7.197 1.00 91.69 159 THR A N 1
ATOM 1261 C CA . THR A 1 159 ? -17.354 7.612 5.810 1.00 91.69 159 THR A CA 1
ATOM 1262 C C . THR A 1 159 ? -15.832 7.578 5.784 1.00 91.69 159 THR A C 1
ATOM 1264 O O . THR A 1 159 ? -15.182 8.465 6.340 1.00 91.69 159 THR A O 1
ATOM 1267 N N . LEU A 1 160 ? -15.270 6.553 5.150 1.00 93.06 160 LEU A N 1
ATOM 1268 C CA . LEU A 1 160 ? -13.839 6.408 4.900 1.00 93.06 160 LEU A CA 1
ATOM 1269 C C . LEU A 1 160 ? -13.558 6.433 3.402 1.00 93.06 160 LEU A C 1
ATOM 1271 O O . LEU A 1 160 ? -14.388 5.990 2.604 1.00 93.06 160 LEU A O 1
ATOM 1275 N N . ARG A 1 161 ? -12.369 6.915 3.043 1.00 95.81 161 ARG A N 1
ATOM 1276 C CA . ARG A 1 161 ? -11.899 7.002 1.661 1.00 95.81 161 ARG A CA 1
ATOM 1277 C C . ARG A 1 161 ? -1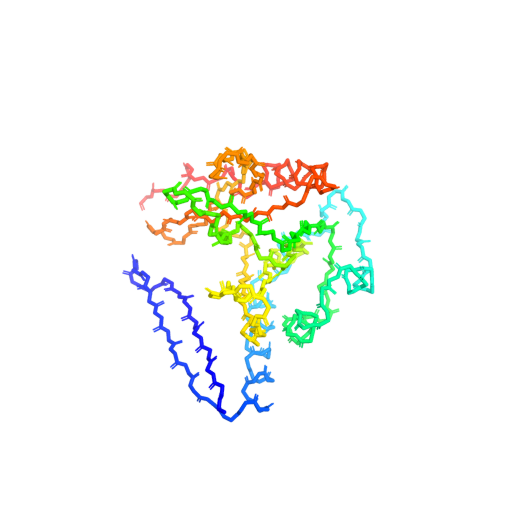0.931 5.876 1.360 1.00 95.81 161 ARG A C 1
ATOM 1279 O O . ARG A 1 161 ? -10.112 5.516 2.204 1.00 95.81 161 ARG A O 1
ATOM 1286 N N . PHE A 1 162 ? -11.056 5.324 0.163 1.00 96.69 162 PHE A N 1
ATOM 1287 C CA . PHE A 1 162 ? -10.263 4.204 -0.308 1.00 96.69 162 PHE A CA 1
ATOM 1288 C C . PHE A 1 162 ? -9.754 4.466 -1.716 1.00 96.69 162 PHE A C 1
ATOM 1290 O O . PHE A 1 162 ? -10.489 4.964 -2.566 1.00 96.69 162 PHE A O 1
ATOM 1297 N N . LEU A 1 163 ? -8.514 4.069 -1.971 1.00 97.12 163 LEU A N 1
ATOM 1298 C CA . LEU A 1 163 ? -8.017 3.821 -3.311 1.00 97.12 163 LEU A CA 1
ATOM 1299 C C . LEU A 1 163 ? -8.268 2.345 -3.620 1.00 97.12 163 LEU A C 1
ATOM 1301 O O . LEU A 1 163 ? -7.669 1.473 -2.991 1.00 97.12 163 LEU A O 1
ATOM 1305 N N . ARG A 1 164 ? -9.147 2.060 -4.580 1.00 96.38 164 ARG A N 1
ATOM 1306 C CA . ARG A 1 164 ? -9.302 0.711 -5.123 1.00 96.38 164 ARG A CA 1
ATOM 1307 C C . ARG A 1 164 ? -8.343 0.520 -6.277 1.00 96.38 164 ARG A C 1
ATOM 1309 O O . ARG A 1 164 ? -8.433 1.233 -7.275 1.00 96.38 164 ARG A O 1
ATOM 1316 N N . LEU A 1 165 ? -7.500 -0.492 -6.163 1.00 94.38 165 LEU A N 1
ATOM 1317 C CA . LEU A 1 165 ? -6.663 -0.996 -7.238 1.00 94.38 165 LEU A CA 1
ATOM 1318 C C . LEU A 1 165 ? -7.263 -2.303 -7.743 1.00 94.38 165 LEU A C 1
ATOM 1320 O O . LEU A 1 165 ? -7.493 -3.219 -6.958 1.00 94.38 165 LEU A O 1
ATOM 1324 N N . LYS A 1 166 ? -7.498 -2.407 -9.049 1.00 91.94 166 LYS A N 1
ATOM 1325 C CA . LYS A 1 166 ? -7.792 -3.694 -9.678 1.00 91.94 166 LYS A CA 1
ATOM 1326 C C . LYS A 1 166 ? -6.483 -4.274 -10.171 1.00 91.94 166 LYS A C 1
ATOM 1328 O O . LYS A 1 166 ? -5.824 -3.661 -11.009 1.00 91.94 166 LYS A O 1
ATOM 1333 N N . ILE A 1 167 ? -6.105 -5.430 -9.651 1.00 89.12 167 ILE A N 1
ATOM 1334 C CA . ILE A 1 167 ? -4.862 -6.118 -9.997 1.00 89.12 167 ILE A CA 1
ATOM 1335 C C . ILE A 1 167 ? -5.254 -7.389 -10.740 1.00 89.12 167 ILE A C 1
ATOM 1337 O O . ILE A 1 167 ? -6.108 -8.129 -10.257 1.00 89.12 167 ILE A O 1
ATOM 1341 N N . ALA A 1 168 ? -4.671 -7.654 -11.906 1.00 83.88 168 ALA A N 1
ATOM 1342 C CA . ALA A 1 168 ? -4.916 -8.897 -12.626 1.00 83.88 168 ALA A CA 1
ATOM 1343 C C . ALA A 1 168 ? -3.649 -9.480 -13.245 1.00 83.88 168 ALA A C 1
ATOM 1345 O O . ALA A 1 168 ? -2.803 -8.755 -13.773 1.00 83.88 168 ALA A O 1
ATOM 1346 N N . ARG A 1 169 ? -3.566 -10.811 -13.220 1.00 74.00 169 ARG A N 1
ATOM 1347 C CA . ARG A 1 169 ? -2.505 -11.596 -13.853 1.00 74.00 169 ARG A CA 1
ATOM 1348 C C . ARG A 1 169 ? -3.126 -12.839 -14.488 1.00 74.00 169 ARG A C 1
ATOM 1350 O O . ARG A 1 169 ? -3.676 -13.678 -13.776 1.00 74.00 169 ARG A O 1
ATOM 1357 N N . GLY A 1 170 ? -3.048 -12.942 -15.815 1.00 74.00 170 GLY A N 1
ATOM 1358 C CA . GLY A 1 170 ? -3.822 -13.936 -16.566 1.00 74.00 170 GLY A CA 1
ATOM 1359 C C . GLY A 1 170 ? -5.326 -13.738 -16.349 1.00 74.00 170 GLY A C 1
ATOM 1360 O O . GLY A 1 170 ? -5.799 -12.603 -16.350 1.00 74.00 170 GLY A O 1
ATOM 1361 N N . ASP A 1 171 ? -6.046 -14.829 -16.091 1.00 75.19 171 ASP A N 1
ATOM 1362 C CA . ASP A 1 171 ? -7.507 -14.829 -15.892 1.00 75.19 171 ASP A CA 1
ATOM 1363 C C . ASP A 1 171 ? -7.950 -14.419 -14.477 1.00 75.19 171 ASP A C 1
ATOM 1365 O O . ASP A 1 171 ? -9.143 -14.297 -14.192 1.00 75.19 171 ASP A O 1
ATOM 1369 N N . VAL A 1 172 ? -7.003 -14.212 -13.559 1.00 75.88 172 VAL A N 1
ATOM 1370 C CA . VAL A 1 172 ? -7.296 -13.858 -12.167 1.00 75.88 172 VAL A CA 1
ATOM 1371 C C . VAL A 1 172 ? -7.254 -12.346 -12.005 1.00 75.88 172 VAL A C 1
ATOM 1373 O O . VAL A 1 172 ? -6.224 -11.725 -12.268 1.00 75.88 172 VAL A O 1
ATOM 1376 N N . ALA A 1 173 ? -8.343 -11.769 -11.493 1.00 84.56 173 ALA A N 1
ATOM 1377 C CA . ALA A 1 173 ? -8.425 -10.367 -11.098 1.00 84.56 173 ALA A CA 1
ATOM 1378 C C . ALA A 1 173 ? -8.903 -10.229 -9.647 1.00 84.56 173 ALA A C 1
ATOM 1380 O O . ALA A 1 173 ? -9.843 -10.907 -9.230 1.00 84.56 173 ALA A O 1
ATOM 1381 N N . ILE A 1 174 ? -8.273 -9.328 -8.896 1.00 87.81 174 ILE A N 1
ATOM 1382 C CA . ILE A 1 174 ? -8.614 -9.006 -7.509 1.00 87.81 174 ILE A CA 1
ATOM 1383 C C . ILE A 1 174 ? -8.789 -7.497 -7.342 1.00 87.81 174 ILE A C 1
ATOM 1385 O O . ILE A 1 174 ? -8.036 -6.702 -7.908 1.00 87.81 174 ILE A O 1
ATOM 1389 N N . ASP A 1 175 ? -9.778 -7.113 -6.539 1.00 90.62 175 ASP A N 1
ATOM 1390 C CA . ASP A 1 175 ? -9.934 -5.742 -6.063 1.00 90.62 175 ASP A CA 1
ATOM 1391 C C . ASP A 1 175 ? -9.187 -5.595 -4.735 1.00 90.62 175 ASP A C 1
ATOM 1393 O O . ASP A 1 175 ? -9.420 -6.351 -3.788 1.00 90.62 175 ASP A O 1
ATOM 1397 N N . PHE A 1 176 ? -8.305 -4.605 -4.659 1.00 91.06 176 PHE A N 1
ATOM 1398 C CA . PHE A 1 176 ? -7.519 -4.297 -3.475 1.00 91.06 176 PHE A CA 1
ATOM 1399 C C . PHE A 1 176 ? -7.830 -2.877 -3.000 1.00 91.06 176 PHE A C 1
ATOM 1401 O O . PHE A 1 176 ? -7.499 -1.897 -3.667 1.00 91.06 176 PHE A O 1
ATOM 1408 N N . ASP A 1 177 ? -8.507 -2.775 -1.857 1.00 93.31 177 ASP A N 1
ATOM 1409 C CA . ASP A 1 177 ? -8.973 -1.508 -1.296 1.00 93.31 177 ASP A CA 1
ATOM 1410 C C . ASP A 1 177 ? -8.027 -1.003 -0.214 1.00 93.31 177 ASP A C 1
ATOM 1412 O O . ASP A 1 177 ? -7.900 -1.611 0.849 1.00 93.31 177 ASP A O 1
ATOM 1416 N N . ILE A 1 178 ? -7.416 0.150 -0.465 1.00 93.56 178 ILE A N 1
ATOM 1417 C CA . ILE A 1 178 ? -6.436 0.762 0.426 1.00 93.56 178 ILE A CA 1
ATOM 1418 C C . ILE A 1 178 ? -7.057 2.006 1.063 1.00 93.56 178 ILE A C 1
ATOM 1420 O O . ILE A 1 178 ? -7.328 2.969 0.341 1.00 93.56 178 ILE A O 1
ATOM 1424 N N . PRO A 1 179 ? -7.319 2.018 2.382 1.00 94.12 179 PRO A N 1
ATOM 1425 C CA . PRO A 1 179 ? -7.793 3.222 3.051 1.00 94.12 179 PRO A CA 1
ATOM 1426 C C . PRO A 1 179 ? -6.716 4.312 3.022 1.00 94.12 179 PRO A C 1
ATOM 1428 O O . PRO A 1 179 ? -5.525 4.011 3.034 1.00 94.12 179 PRO A O 1
ATOM 14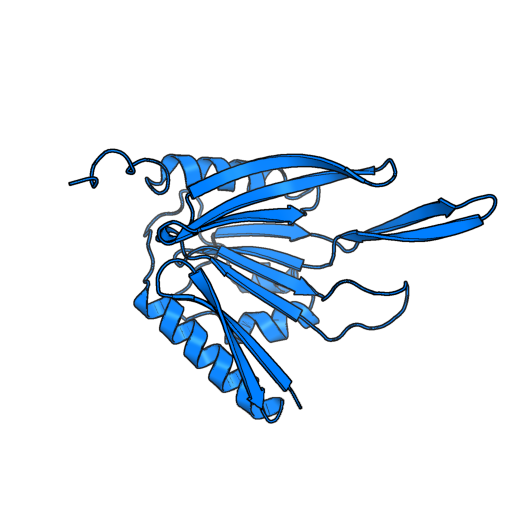31 N N . PHE A 1 180 ? -7.127 5.579 3.007 1.00 95.19 180 PHE A N 1
ATOM 1432 C CA . PHE A 1 180 ? -6.206 6.707 3.146 1.00 95.19 180 PHE A CA 1
ATOM 1433 C C . PHE A 1 180 ? -6.834 7.873 3.921 1.00 95.19 180 PHE A C 1
ATOM 1435 O O . PHE A 1 180 ? -8.057 8.032 3.990 1.00 95.19 180 PHE A O 1
ATOM 1442 N N . ASP A 1 181 ? -5.979 8.695 4.523 1.00 94.69 181 ASP A N 1
ATOM 1443 C CA . ASP A 1 181 ? -6.367 9.859 5.308 1.00 94.69 181 ASP A CA 1
ATOM 1444 C C . ASP A 1 181 ? -6.829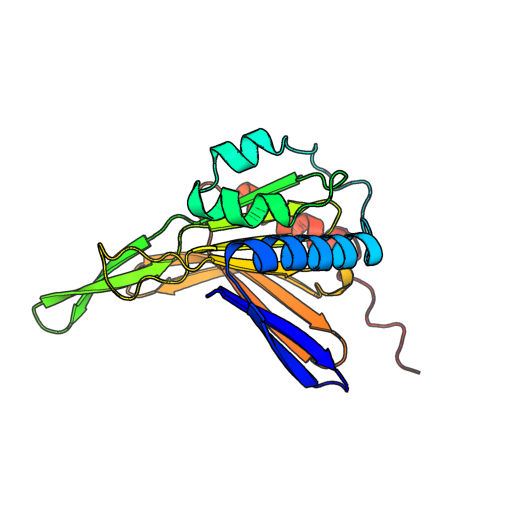 11.010 4.400 1.00 94.69 181 ASP A C 1
ATOM 1446 O O . ASP A 1 181 ? -6.259 11.219 3.329 1.00 94.69 181 ASP A O 1
ATOM 1450 N N . PRO A 1 182 ? -7.789 11.848 4.836 1.00 93.88 182 PRO A N 1
ATOM 1451 C CA . PRO A 1 182 ? -8.248 13.007 4.067 1.00 93.88 182 PRO A CA 1
ATOM 1452 C C . PRO A 1 182 ? -7.142 13.939 3.558 1.00 93.88 182 PRO A C 1
ATOM 1454 O O . PRO A 1 182 ? -7.304 14.547 2.505 1.00 93.88 182 PRO A O 1
ATOM 1457 N N . SER A 1 183 ? -6.022 14.041 4.280 1.00 94.00 183 SER A N 1
ATOM 1458 C CA . SER A 1 183 ? -4.862 14.846 3.879 1.00 94.00 183 SER A CA 1
ATOM 1459 C C . SER A 1 183 ? -4.160 14.338 2.618 1.00 94.00 183 SER A C 1
ATOM 1461 O O . SER A 1 183 ? -3.434 15.103 1.999 1.00 94.00 183 SER A O 1
ATOM 1463 N N . SER A 1 184 ? -4.365 13.075 2.238 1.00 94.19 184 SER A N 1
ATOM 1464 C CA . SER A 1 184 ? -3.792 12.456 1.037 1.00 94.19 184 SER A CA 1
ATOM 1465 C C . SER A 1 184 ? -4.754 12.478 -0.162 1.00 94.19 184 SER A C 1
ATOM 1467 O O . SER A 1 184 ? -4.508 11.787 -1.143 1.00 94.19 184 SER A O 1
ATOM 1469 N N . GLN A 1 185 ? -5.851 13.249 -0.112 1.00 95.06 185 GLN A N 1
ATOM 1470 C CA . GLN A 1 185 ? -6.856 13.280 -1.184 1.00 95.06 185 GLN A CA 1
ATOM 1471 C C . GLN A 1 185 ? -6.266 13.695 -2.540 1.00 95.06 185 GLN A C 1
ATOM 1473 O O . GLN A 1 185 ? -6.418 12.968 -3.516 1.00 95.06 185 GLN A O 1
ATOM 1478 N N . THR A 1 186 ? -5.562 14.828 -2.598 1.00 93.75 186 THR A N 1
ATOM 1479 C CA . THR A 1 186 ? -4.953 15.323 -3.845 1.00 93.75 186 THR A CA 1
ATOM 1480 C C . THR A 1 186 ? -3.911 14.347 -4.389 1.00 93.75 186 THR A C 1
ATOM 1482 O O . THR A 1 186 ? -3.861 14.093 -5.589 1.00 93.75 186 THR A O 1
ATOM 1485 N N . ASP A 1 187 ? -3.120 13.734 -3.508 1.00 93.62 187 ASP A N 1
ATOM 1486 C CA . ASP A 1 187 ? -2.141 12.712 -3.884 1.00 93.62 187 ASP A CA 1
ATOM 1487 C C . ASP A 1 187 ? -2.819 11.463 -4.470 1.00 93.62 187 ASP A C 1
ATOM 1489 O O . ASP A 1 187 ? -2.350 10.903 -5.463 1.00 93.62 187 ASP A O 1
ATOM 1493 N N . ALA A 1 188 ? -3.956 11.048 -3.906 1.00 95.06 188 ALA A N 1
ATOM 1494 C CA . ALA A 1 188 ? -4.728 9.910 -4.394 1.00 95.06 188 ALA A CA 1
ATOM 1495 C C . ALA A 1 188 ? -5.354 10.193 -5.769 1.00 95.06 188 ALA A C 1
ATOM 1497 O O . ALA A 1 188 ? -5.313 9.337 -6.653 1.00 95.06 188 ALA A O 1
ATOM 1498 N N . GLU A 1 189 ? -5.889 11.399 -5.976 1.00 94.62 189 GLU A N 1
ATOM 1499 C CA . GLU A 1 189 ? -6.408 11.857 -7.271 1.00 94.62 189 GLU A CA 1
ATOM 1500 C C . GLU A 1 189 ? -5.306 11.880 -8.336 1.00 94.62 189 GLU A C 1
ATOM 1502 O O . GLU A 1 189 ? -5.479 11.320 -9.422 1.00 94.62 189 GLU A O 1
ATOM 1507 N N . ASN A 1 190 ? -4.145 12.451 -7.999 1.00 90.81 190 ASN A N 1
ATOM 1508 C CA . ASN A 1 190 ? -2.973 12.483 -8.872 1.00 90.81 190 ASN A CA 1
ATOM 1509 C C . ASN A 1 190 ? -2.511 11.073 -9.251 1.00 90.81 190 ASN A C 1
ATOM 1511 O O . ASN A 1 190 ? -2.202 10.824 -10.418 1.00 90.81 190 ASN A O 1
ATOM 1515 N N . LEU A 1 191 ? -2.505 10.142 -8.292 1.00 91.31 191 LEU A N 1
ATOM 1516 C CA . LEU A 1 191 ? -2.137 8.752 -8.535 1.00 91.31 191 LEU A CA 1
ATOM 1517 C C . LEU A 1 191 ? -3.128 8.060 -9.476 1.00 91.31 191 LEU A C 1
ATOM 1519 O O . LEU A 1 191 ? -2.704 7.466 -10.462 1.00 91.31 191 LEU A O 1
ATOM 1523 N N . VAL A 1 192 ? -4.438 8.162 -9.229 1.00 92.75 192 VAL A N 1
ATOM 1524 C CA . VAL A 1 192 ? -5.464 7.580 -10.118 1.00 92.75 192 VAL A CA 1
ATOM 1525 C C . VAL A 1 192 ? -5.313 8.111 -11.539 1.00 92.75 192 VAL A C 1
ATOM 1527 O O . VAL A 1 192 ? -5.311 7.349 -12.506 1.00 92.75 192 VAL A O 1
ATOM 1530 N N . HIS A 1 193 ? -5.142 9.421 -11.664 1.00 88.81 193 HIS A N 1
ATOM 1531 C CA . HIS A 1 193 ? -4.992 10.081 -12.945 1.00 88.81 193 HIS A CA 1
ATOM 1532 C C . HIS A 1 193 ? -3.699 9.677 -13.674 1.00 88.81 193 HIS A C 1
ATOM 1534 O O . HIS A 1 193 ? -3.722 9.445 -14.885 1.00 88.81 193 HIS A O 1
ATOM 1540 N N . PHE A 1 194 ? -2.582 9.538 -12.954 1.00 83.88 194 PHE A N 1
ATOM 1541 C CA . PHE A 1 194 ? -1.339 9.002 -13.507 1.00 83.88 194 PHE A CA 1
ATOM 1542 C C . PHE A 1 194 ? -1.526 7.575 -14.027 1.00 83.88 194 PHE A C 1
ATOM 1544 O O . PHE A 1 194 ? -1.193 7.293 -15.178 1.00 83.88 194 PHE A O 1
ATOM 1551 N N . LEU A 1 195 ? -2.107 6.700 -13.205 1.00 85.94 195 LEU A N 1
ATOM 1552 C CA . LEU A 1 195 ? -2.319 5.296 -13.546 1.00 85.94 195 LEU A CA 1
ATOM 1553 C C . LEU A 1 195 ? -3.230 5.151 -14.771 1.00 85.94 195 LEU A C 1
ATOM 1555 O O . LEU A 1 195 ? -3.004 4.264 -15.588 1.00 85.94 195 LEU A O 1
ATOM 1559 N N . ALA A 1 196 ? -4.196 6.059 -14.948 1.00 83.81 196 ALA A N 1
ATOM 1560 C CA . ALA A 1 196 ? -5.039 6.117 -16.138 1.00 83.81 196 ALA A CA 1
ATOM 1561 C C . ALA A 1 196 ? -4.303 6.588 -17.405 1.00 83.81 196 ALA A C 1
ATOM 1563 O O . AL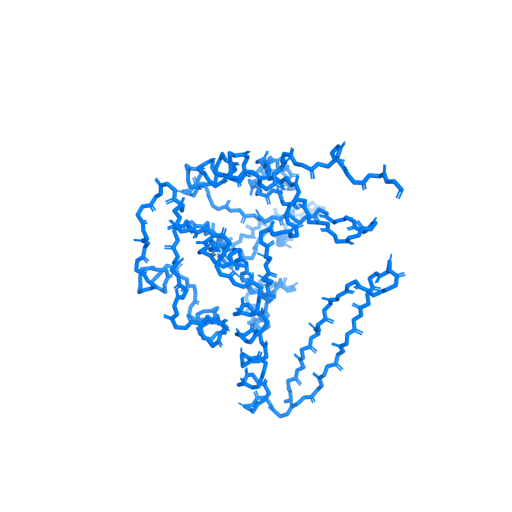A A 1 196 ? -4.557 6.060 -18.486 1.00 83.81 196 ALA A O 1
ATOM 1564 N N . ARG A 1 197 ? -3.386 7.562 -17.291 1.00 74.56 197 ARG A N 1
ATOM 1565 C CA . ARG A 1 197 ? -2.639 8.131 -18.431 1.00 74.56 197 ARG A CA 1
ATOM 1566 C C . ARG A 1 197 ? -1.433 7.301 -18.870 1.00 74.56 197 ARG A C 1
ATOM 1568 O O . ARG A 1 197 ? -1.107 7.312 -20.052 1.00 74.56 197 ARG A O 1
ATOM 1575 N N . GLY A 1 198 ? -0.766 6.602 -17.952 1.00 61.44 198 GLY A N 1
ATOM 1576 C CA . GLY A 1 198 ? 0.512 5.912 -18.181 1.00 61.44 198 GLY A CA 1
ATOM 1577 C C . GLY A 1 198 ? 0.461 4.674 -19.089 1.00 61.44 198 GLY A C 1
ATOM 1578 O O . GLY A 1 198 ? 1.380 3.865 -19.062 1.00 61.44 198 GLY A O 1
ATOM 1579 N N . GLY A 1 199 ? -0.608 4.457 -19.859 1.00 51.78 199 GLY A N 1
ATOM 1580 C CA . GLY A 1 199 ? -0.734 3.297 -20.751 1.00 51.78 199 GLY A CA 1
ATOM 1581 C C . GLY A 1 199 ? -0.975 1.950 -20.050 1.00 51.78 199 GLY A C 1
ATOM 1582 O O . GLY A 1 199 ? -1.357 1.002 -20.726 1.00 51.78 199 GLY A O 1
ATOM 1583 N N . CYS A 1 200 ? -0.871 1.863 -18.713 1.00 50.81 200 CYS A N 1
ATOM 1584 C CA . CYS A 1 200 ? -1.215 0.661 -17.929 1.00 50.81 200 CYS A CA 1
ATOM 1585 C C . CYS A 1 200 ? -2.642 0.147 -18.196 1.00 50.81 200 CYS A C 1
ATOM 1587 O O . CYS A 1 200 ? -2.911 -1.042 -18.042 1.00 50.81 200 CYS A O 1
ATOM 1589 N N . LEU A 1 201 ? -3.569 1.038 -18.570 1.00 50.91 201 LEU A N 1
ATOM 1590 C CA . LEU A 1 201 ? -4.994 0.718 -18.710 1.00 50.91 201 LEU A CA 1
ATOM 1591 C C . LEU A 1 201 ? -5.464 0.555 -20.164 1.00 50.91 201 LEU A C 1
ATOM 1593 O O . LEU A 1 201 ? -6.644 0.283 -20.374 1.00 50.91 201 LEU A O 1
ATOM 1597 N N . HIS A 1 202 ? -4.589 0.748 -21.161 1.00 39.22 202 HIS A N 1
ATOM 1598 C CA . HIS A 1 202 ? -5.025 1.007 -22.541 1.00 39.22 202 HIS A CA 1
ATOM 1599 C C . HIS A 1 202 ? -4.776 -0.090 -23.587 1.00 39.22 202 HIS A C 1
ATOM 1601 O O . HIS A 1 202 ? -5.167 0.118 -24.731 1.00 39.22 202 HIS A O 1
ATOM 1607 N N . ASP A 1 203 ? -4.249 -1.268 -23.241 1.00 41.88 203 ASP A N 1
ATOM 1608 C CA . ASP A 1 203 ? -4.077 -2.350 -24.227 1.00 41.88 203 ASP A CA 1
ATOM 1609 C C . ASP A 1 203 ? -4.569 -3.712 -23.707 1.00 41.88 203 ASP A C 1
ATOM 1611 O O . ASP A 1 203 ? -3.814 -4.526 -23.185 1.00 41.88 203 ASP A O 1
ATOM 1615 N N . PHE A 1 204 ? -5.871 -3.973 -23.866 1.00 43.59 204 PHE A N 1
ATOM 1616 C CA . PHE A 1 204 ? -6.447 -5.327 -23.751 1.00 43.59 204 PHE A CA 1
ATOM 1617 C C . PHE A 1 204 ? -7.234 -5.768 -24.989 1.00 43.59 204 PHE A C 1
ATOM 1619 O O . PHE A 1 204 ? -7.771 -6.869 -25.021 1.00 43.59 204 PHE A O 1
ATOM 1626 N N . SER A 1 205 ? -7.264 -4.957 -26.047 1.00 34.06 205 SER A N 1
ATOM 1627 C CA . SER A 1 205 ? -7.967 -5.289 -27.290 1.00 34.06 205 SER A CA 1
ATOM 1628 C C . SER A 1 205 ? -7.075 -5.879 -28.388 1.00 34.06 205 SER A C 1
ATOM 1630 O O . SER A 1 205 ? -7.549 -6.016 -29.512 1.00 34.06 205 SER A O 1
ATOM 1632 N N . LYS A 1 206 ? -5.801 -6.214 -28.124 1.00 34.50 206 LYS A N 1
ATOM 1633 C CA . LYS A 1 206 ? -4.879 -6.638 -29.200 1.00 34.50 206 LYS A CA 1
ATOM 1634 C C . LYS A 1 206 ? -4.300 -8.045 -29.141 1.00 34.50 206 LYS A C 1
ATOM 1636 O O . LYS A 1 206 ? -3.794 -8.482 -30.169 1.00 34.50 206 LYS A O 1
ATOM 1641 N N . HIS A 1 207 ? -4.431 -8.799 -28.054 1.00 33.88 207 HIS A N 1
ATOM 1642 C CA . HIS A 1 207 ? -3.935 -10.181 -28.018 1.00 33.88 207 HIS A CA 1
ATOM 1643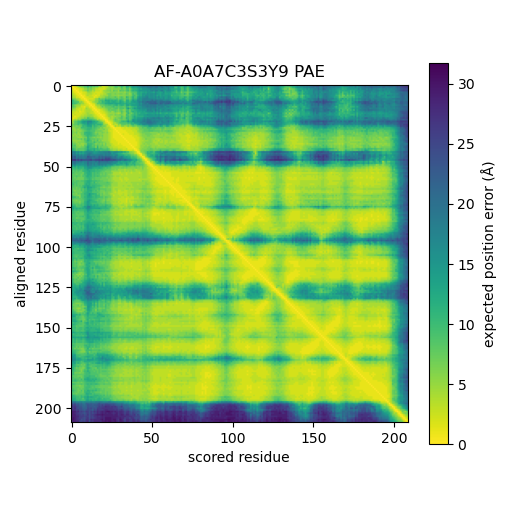 C C . HIS A 1 207 ? -5.007 -11.154 -27.523 1.00 33.88 207 HIS A C 1
ATOM 1645 O O . HIS A 1 207 ? -4.924 -11.710 -26.435 1.00 33.88 207 HIS A O 1
ATOM 1651 N N . ILE A 1 208 ? -6.021 -11.340 -28.370 1.00 33.12 208 ILE A N 1
ATOM 1652 C CA . ILE A 1 208 ? -6.740 -12.608 -28.498 1.00 33.12 208 ILE A CA 1
ATOM 1653 C C . ILE A 1 208 ? -6.502 -13.053 -29.944 1.00 33.12 208 ILE A C 1
ATOM 1655 O O . ILE A 1 208 ? -7.112 -12.509 -30.864 1.00 33.12 208 ILE A O 1
ATOM 1659 N N . ILE A 1 209 ? -5.558 -13.974 -30.136 1.00 34.03 209 ILE A N 1
ATOM 1660 C CA . ILE A 1 209 ? -5.513 -14.890 -31.281 1.00 34.03 209 ILE A CA 1
ATOM 1661 C C . ILE A 1 209 ? -5.413 -16.285 -30.683 1.00 34.03 209 ILE A C 1
ATOM 1663 O O . ILE A 1 209 ? -4.531 -16.461 -29.812 1.00 34.03 209 ILE A O 1
#

Secondary structure (DSSP, 8-state):
-EEEEEEEEETTEEEEEEEEE-HHHHHHHHHHHHHHHHHHH--S-S--SSPPPPHHHHHHHS-HHHHHHHGGGS-TT--EEEEEEE--EEEEEEETTEEEEEEEE-SEEEEEETTEEEEEEEPPPSSTT-----EEEEEE-GGGEEEEEEEEEEETTEEEEEEEEEEEETTEEEEEEEEE-GGGHHHHHHHHHHHHHSSTTS-SSS---

Nearest PDB structures (foldseek):
  7ohr-assembly1_k  TM=4.489E-01  e=6.908E-01  Saccharomyces cerevisiae S288C
  2k75-assembly1_A  TM=6.488E-01  e=4.606E+00  Thermoplasma acidophilum

Solvent-accessible surface area (backbone atoms only — not comparable to full-atom values): 12226 Å² total; per-residue (Å²): 118,36,71,51,72,52,74,47,73,54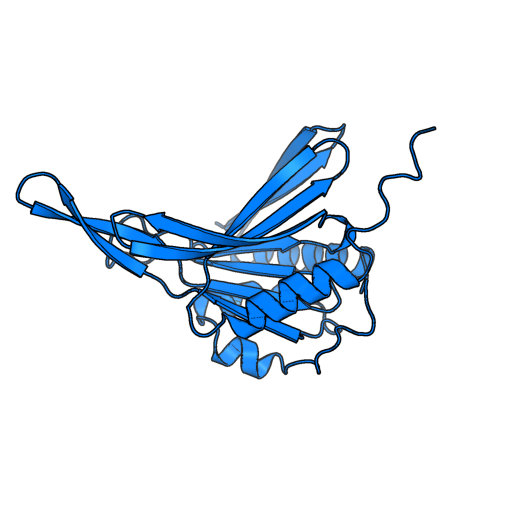,98,73,36,87,43,73,51,76,50,78,36,60,48,81,60,41,56,55,54,47,15,53,51,46,26,50,53,46,59,72,68,30,68,80,46,98,66,67,99,52,72,70,47,58,68,69,59,55,50,74,76,39,59,66,77,56,40,73,63,48,61,57,44,58,49,95,85,64,45,40,54,44,63,36,43,18,62,63,38,74,46,68,43,78,54,87,96,44,75,40,83,39,82,76,45,47,39,32,39,37,37,35,37,35,53,24,37,40,37,38,30,46,46,77,65,93,52,86,97,58,91,68,89,50,70,49,73,48,77,45,47,53,87,35,35,57,48,57,45,83,46,78,46,76,55,97,90,42,79,43,42,26,46,36,35,33,38,37,60,87,85,40,72,47,82,45,77,42,66,40,35,81,90,26,48,68,50,50,52,53,48,34,53,45,53,61,68,70,56,52,57,72,79,83,89,80,83,87,130

Radius of gyration: 18.11 Å; Cα contacts (8 Å, |Δi|>4): 366; chains: 1; bounding box: 46×38×57 Å

pLDDT: mean 80.3, std 14.04, range [33.12, 97.62]

Foldseek 3Di:
DDKDKDWDQDPNDIDIDIDDDDVVPVLLVVLVVLLVVLVVLNQPDPDPPADFDDVVVVCVQAPVLQCVSVVSNDDPPKTWGFKFWDDWDWDFFDDPPDTDIDTDDFGWMWTQISSGIKTKTFDDDPHPPDDGNDMDIDGAGLLQWAAWDWDWDQDSNDIWIWIWTWGDDPNDIDTDTHTGDPVRVVRSVSVRVSSVPVCSHPDPPPDDD

Mean predicted aligned error: 8.65 Å